Protein AF-A0ABD1W778-F1 (afdb_monomer_lite)

Radius of gyration: 19.35 Å; chains: 1; bounding box: 58×46×43 Å

Organism: NCBI:txid205694

Foldseek 3Di:
DVLDPDPLCVLLVLLLVLLLVLLVVVLVCLPPPPCDLVNLVVLLCCLVVPPPDPDPPCVPDPSVVSSVSLVVSLVVSQVLLCVNVVDRCSCCSRVVQCPNVQSVVVSVVVSQLCSLVNSLQSSCSSVVNHQDPQLCPDPLVVLLSRLLSVLRVLLVVLLVVVVVDPDDDPVVVVVVVVSVVVSVVSLVVLVVSLPDDDPRHDSVSSVSSNSSSVVSVVVSVDDPVVVVVVCCCPPPDDDD

Sequence (240 aa):
MASIFEPERSRERFAWVKSHMISKMISSYFNKEDTSSEKRVELLAEFTNNINSMGINGYHNIRHRLITILMETLHQISIDALEWIGRDVSHQLHDAMQWGKWFMNLNKGLFKCQEIELIVSTLNICAGHIASEETQSQLEYKNLCKLVNKIYEQLHDHEYQNKKVQEIDHYDIKRGKIEYMEIEQDMQSLLQLVLQKSDGINMDLKQTFLMVAKAFYYRAYFTMETIDFHISKVLFEQVV

pLDDT: mean 76.46, std 13.53, range [42.31, 94.81]

InterPro domains:
  IPR008949 Isoprenoid synthase domain superfamily [G3DSA:1.10.600.10] (1-240)
  IPR008949 Isoprenoid synthase domain superfamily [SSF48576] (1-165)
  IPR050148 Terpene synthase-like [PTHR31739] (2-237)

Structure (mmCIF, N/CA/C/O backbone):
data_AF-A0ABD1W778-F1
#
_entry.id   AF-A0ABD1W778-F1
#
loop_
_atom_site.group_PDB
_atom_site.id
_atom_site.type_symbol
_atom_site.label_atom_id
_atom_site.label_alt_id
_atom_site.label_comp_id
_atom_site.label_asym_id
_atom_site.label_entity_id
_atom_site.label_seq_id
_atom_site.pdbx_PDB_ins_code
_atom_site.Cartn_x
_atom_site.Cartn_y
_atom_site.Cartn_z
_atom_site.occupancy
_atom_site.B_iso_or_equiv
_atom_site.auth_seq_id
_atom_site.auth_comp_id
_atom_site.auth_asym_id
_atom_site.auth_atom_id
_atom_site.pdbx_PDB_model_num
ATOM 1 N N . MET A 1 1 ? -2.173 -9.809 -5.167 1.00 59.47 1 MET A N 1
ATOM 2 C CA . MET A 1 1 ? -2.170 -10.659 -6.381 1.00 59.47 1 MET A CA 1
ATOM 3 C C . MET A 1 1 ? -3.465 -10.520 -7.165 1.00 59.47 1 MET A C 1
ATOM 5 O O . MET A 1 1 ? -3.376 -10.200 -8.335 1.00 59.47 1 MET A O 1
ATOM 9 N N . ALA A 1 2 ? -4.641 -10.655 -6.540 1.00 78.44 2 ALA A N 1
ATOM 10 C CA . ALA A 1 2 ? -5.929 -10.503 -7.234 1.00 78.44 2 ALA A CA 1
ATOM 11 C C . ALA A 1 2 ? -6.148 -9.127 -7.910 1.00 78.44 2 ALA A C 1
ATOM 13 O O . ALA A 1 2 ? -6.891 -9.041 -8.877 1.00 78.44 2 ALA A O 1
ATOM 14 N N . SER A 1 3 ? -5.489 -8.064 -7.432 1.00 84.81 3 SER A N 1
ATOM 15 C CA . SER A 1 3 ? -5.645 -6.707 -7.982 1.00 84.81 3 SER A CA 1
ATOM 16 C C . SER A 1 3 ? -4.672 -6.335 -9.115 1.00 84.81 3 SER A C 1
ATOM 18 O O . SER A 1 3 ? -4.871 -5.306 -9.747 1.00 84.81 3 SER A O 1
ATOM 20 N N . ILE A 1 4 ? -3.617 -7.128 -9.345 1.00 87.81 4 ILE A N 1
ATOM 21 C CA . ILE A 1 4 ? -2.653 -6.975 -10.455 1.00 87.81 4 ILE A CA 1
ATOM 22 C C . ILE A 1 4 ? -2.326 -8.394 -10.923 1.00 87.81 4 ILE A C 1
ATOM 24 O O . ILE A 1 4 ? -1.399 -9.013 -10.401 1.00 87.81 4 ILE A O 1
ATOM 28 N N . PHE A 1 5 ? -3.123 -8.965 -11.818 1.00 88.00 5 PHE A N 1
ATOM 29 C CA . PHE A 1 5 ? -3.033 -10.389 -12.172 1.00 88.00 5 PHE A CA 1
ATOM 30 C C . PHE A 1 5 ? -2.232 -10.639 -13.453 1.00 88.00 5 PHE A C 1
ATOM 32 O O . PHE A 1 5 ? -1.824 -11.770 -13.710 1.00 88.00 5 PHE A O 1
ATOM 39 N N . GLU A 1 6 ? -1.960 -9.595 -14.229 1.00 90.31 6 GLU A N 1
ATOM 40 C CA . GLU A 1 6 ? -1.323 -9.706 -15.532 1.00 90.31 6 GLU A CA 1
ATOM 41 C C . GLU A 1 6 ? 0.131 -10.211 -15.397 1.00 90.31 6 GLU A C 1
ATOM 43 O O . GLU A 1 6 ? 0.885 -9.697 -14.555 1.00 90.31 6 GLU A O 1
ATOM 48 N N . PRO A 1 7 ? 0.559 -11.250 -16.143 1.00 86.69 7 PRO A N 1
ATOM 49 C CA . PRO A 1 7 ? 1.887 -11.853 -15.984 1.00 86.69 7 PRO A CA 1
ATOM 50 C C . PRO A 1 7 ? 3.049 -10.858 -16.121 1.00 86.69 7 PRO A C 1
ATOM 52 O O . PRO A 1 7 ? 3.995 -10.894 -15.329 1.00 86.69 7 PRO A O 1
ATOM 55 N N . GLU A 1 8 ? 2.945 -9.931 -17.068 1.00 86.38 8 GLU A N 1
ATOM 56 C CA . GLU A 1 8 ? 3.929 -8.893 -17.373 1.00 86.38 8 GLU A CA 1
ATOM 57 C C . GLU A 1 8 ? 4.107 -7.880 -16.234 1.00 86.38 8 GLU A C 1
ATOM 59 O O . GLU A 1 8 ? 5.191 -7.328 -16.057 1.00 86.38 8 GLU A O 1
ATOM 64 N N . ARG A 1 9 ? 3.090 -7.719 -15.379 1.00 85.69 9 ARG A N 1
ATOM 65 C CA . ARG A 1 9 ? 3.102 -6.817 -14.214 1.00 85.69 9 ARG A CA 1
ATOM 66 C C . ARG A 1 9 ? 3.567 -7.502 -12.927 1.00 85.69 9 ARG A C 1
ATOM 68 O O . ARG A 1 9 ? 3.302 -7.045 -11.813 1.00 85.69 9 ARG A O 1
ATOM 75 N N . SER A 1 10 ? 4.275 -8.627 -13.048 1.00 86.69 10 SER A N 1
ATOM 76 C CA . SER A 1 10 ? 4.812 -9.376 -11.903 1.00 86.69 10 SER A CA 1
ATOM 77 C C . SER A 1 10 ? 5.706 -8.532 -10.992 1.00 86.69 10 SER A C 1
ATOM 79 O O . SER A 1 10 ? 5.615 -8.660 -9.772 1.00 86.69 10 SER A O 1
ATOM 81 N N . ARG A 1 11 ? 6.504 -7.620 -11.554 1.00 83.62 11 ARG A N 1
ATOM 82 C CA . ARG A 1 11 ? 7.366 -6.710 -10.785 1.00 83.62 11 ARG A CA 1
ATOM 83 C C . ARG A 1 11 ? 6.565 -5.772 -9.885 1.00 83.62 11 ARG A C 1
ATOM 85 O O . ARG A 1 11 ? 6.886 -5.642 -8.708 1.00 83.62 11 ARG A O 1
ATOM 92 N N . GLU A 1 12 ? 5.471 -5.204 -10.389 1.00 85.56 12 GLU A N 1
ATOM 93 C CA . GLU A 1 12 ? 4.566 -4.365 -9.592 1.00 85.56 12 GLU A CA 1
ATOM 94 C C . GLU A 1 12 ? 3.937 -5.160 -8.440 1.00 85.56 12 GLU A C 1
ATOM 96 O O . GLU A 1 12 ? 3.880 -4.681 -7.305 1.00 85.56 12 GLU A O 1
ATOM 101 N N . ARG A 1 13 ? 3.534 -6.418 -8.692 1.00 89.00 13 ARG A N 1
ATOM 102 C CA . ARG A 1 13 ? 3.063 -7.315 -7.624 1.00 89.00 13 ARG A CA 1
ATOM 103 C C . ARG A 1 13 ? 4.123 -7.527 -6.547 1.00 89.00 13 ARG A C 1
ATOM 105 O O . ARG A 1 13 ? 3.793 -7.462 -5.362 1.00 89.00 13 ARG A O 1
ATOM 112 N N . PHE A 1 14 ? 5.364 -7.822 -6.937 1.00 86.19 14 PHE A N 1
ATOM 113 C CA . PHE A 1 14 ? 6.445 -8.063 -5.983 1.00 86.19 14 PHE A CA 1
ATOM 114 C C . PHE A 1 14 ? 6.775 -6.810 -5.181 1.00 86.19 14 PHE A C 1
ATOM 116 O O . PHE A 1 14 ? 6.876 -6.902 -3.959 1.00 86.19 14 PHE A O 1
ATOM 123 N N . ALA A 1 15 ? 6.873 -5.653 -5.838 1.00 85.12 15 ALA A N 1
ATOM 124 C CA . ALA A 1 15 ? 7.097 -4.376 -5.177 1.00 85.12 15 ALA A CA 1
ATOM 125 C C . ALA A 1 15 ? 6.015 -4.100 -4.128 1.00 85.12 15 ALA A C 1
ATOM 127 O O . ALA A 1 15 ? 6.339 -3.834 -2.974 1.00 85.12 15 ALA A O 1
ATOM 128 N N . TRP A 1 16 ? 4.735 -4.280 -4.472 1.00 88.31 16 TRP A N 1
ATOM 129 C CA . TRP A 1 16 ? 3.646 -4.117 -3.508 1.00 88.31 16 TRP A CA 1
ATOM 130 C C . TRP A 1 16 ? 3.799 -5.036 -2.296 1.00 88.31 16 TRP A C 1
ATOM 132 O O . TRP A 1 16 ? 3.787 -4.562 -1.158 1.00 88.31 16 TRP A O 1
ATOM 142 N N . VAL A 1 17 ? 3.957 -6.345 -2.513 1.00 88.38 17 VAL A N 1
ATOM 143 C CA . VAL A 1 17 ? 4.048 -7.316 -1.412 1.00 88.38 17 VAL A CA 1
ATOM 144 C C . VAL A 1 17 ? 5.240 -6.999 -0.508 1.00 88.38 17 VAL A C 1
ATOM 146 O O . VAL A 1 17 ? 5.077 -6.936 0.711 1.00 88.38 17 VAL A O 1
ATOM 149 N N . LYS A 1 18 ? 6.413 -6.735 -1.096 1.00 86.38 18 LYS A N 1
ATOM 150 C CA . LYS A 1 18 ? 7.642 -6.387 -0.375 1.00 86.38 18 LYS A CA 1
ATOM 151 C C . LYS A 1 18 ? 7.474 -5.101 0.446 1.00 86.38 18 LYS A C 1
ATOM 153 O O . LYS A 1 18 ? 7.740 -5.103 1.649 1.00 86.38 18 LYS A O 1
ATOM 158 N N . SER A 1 19 ? 6.967 -4.025 -0.158 1.00 84.06 19 SER A N 1
ATOM 159 C CA . SER A 1 19 ? 6.750 -2.742 0.525 1.00 84.06 19 SER A CA 1
ATOM 160 C C . SER A 1 19 ? 5.718 -2.840 1.643 1.00 84.06 19 SER A C 1
ATOM 162 O O . SER A 1 19 ? 5.935 -2.296 2.726 1.00 84.06 19 SER A O 1
ATOM 164 N N . HIS A 1 20 ? 4.624 -3.573 1.422 1.00 84.94 20 HIS A N 1
ATOM 165 C CA . HIS A 1 20 ? 3.618 -3.792 2.456 1.00 84.94 20 HIS A CA 1
ATOM 166 C C . HIS A 1 20 ? 4.186 -4.597 3.633 1.00 84.94 20 HIS A C 1
ATOM 168 O O . HIS A 1 20 ? 3.994 -4.212 4.786 1.00 84.94 20 HIS A O 1
ATOM 174 N N . MET A 1 21 ? 4.938 -5.672 3.365 1.00 84.69 21 MET A N 1
ATOM 175 C CA . MET A 1 21 ? 5.593 -6.467 4.409 1.00 84.69 21 MET A CA 1
ATOM 176 C C . MET A 1 21 ? 6.547 -5.620 5.250 1.00 84.69 21 MET A C 1
ATOM 178 O O . MET A 1 21 ? 6.460 -5.649 6.477 1.00 84.69 21 MET A O 1
ATOM 182 N N . ILE A 1 22 ? 7.413 -4.826 4.618 1.00 82.81 22 ILE A N 1
ATOM 183 C CA . ILE A 1 22 ? 8.370 -3.983 5.344 1.00 82.81 22 ILE A CA 1
ATOM 184 C C . ILE A 1 22 ? 7.655 -2.899 6.148 1.00 82.81 22 ILE A C 1
ATOM 186 O O . ILE A 1 22 ? 7.990 -2.685 7.313 1.00 82.81 22 ILE A O 1
ATOM 190 N N . SER A 1 23 ? 6.624 -2.266 5.579 1.00 81.38 23 SER A N 1
ATOM 191 C CA . SER A 1 23 ? 5.831 -1.275 6.308 1.00 81.38 23 SER A CA 1
ATOM 192 C C . SER A 1 23 ? 5.190 -1.884 7.560 1.00 81.38 23 SER A C 1
ATOM 194 O O . SER A 1 23 ? 5.265 -1.294 8.640 1.00 81.38 23 SER A O 1
ATOM 196 N N . LYS A 1 24 ? 4.660 -3.114 7.470 1.00 82.12 24 LYS A N 1
ATOM 197 C CA . LYS A 1 24 ? 4.125 -3.852 8.626 1.00 82.12 24 LYS A CA 1
ATOM 198 C C . LYS A 1 24 ? 5.197 -4.249 9.636 1.00 82.12 24 LYS A C 1
ATOM 200 O O . LYS A 1 24 ? 4.960 -4.103 10.834 1.00 82.12 24 LYS A O 1
ATOM 205 N N . MET A 1 25 ? 6.363 -4.713 9.188 1.00 82.38 25 MET A N 1
ATOM 206 C CA . MET A 1 25 ? 7.486 -5.050 10.073 1.00 82.38 25 MET A CA 1
ATOM 207 C C . MET A 1 25 ? 7.943 -3.831 10.877 1.00 82.38 25 MET A C 1
ATOM 209 O O . MET A 1 25 ? 8.086 -3.913 12.098 1.00 82.38 25 MET A O 1
ATOM 213 N N . ILE A 1 26 ? 8.112 -2.689 10.207 1.00 78.06 26 ILE A N 1
ATOM 214 C CA . ILE A 1 26 ? 8.506 -1.430 10.841 1.00 78.06 26 ILE A CA 1
ATOM 215 C C . ILE A 1 26 ? 7.398 -0.956 11.781 1.00 78.06 26 ILE A C 1
ATOM 217 O O . ILE A 1 26 ? 7.654 -0.757 12.962 1.00 78.06 26 ILE A O 1
ATOM 221 N N . SER A 1 27 ? 6.150 -0.878 11.321 1.00 77.06 27 SER A N 1
ATOM 222 C CA . SER A 1 27 ? 5.016 -0.477 12.166 1.00 77.06 27 SER A CA 1
ATOM 223 C C . SER A 1 27 ? 4.896 -1.347 13.423 1.00 77.06 27 SER A C 1
ATOM 225 O O . SER A 1 27 ? 4.698 -0.833 14.521 1.00 77.06 27 SER A O 1
ATOM 227 N N . SER A 1 28 ? 5.093 -2.663 13.298 1.00 78.31 28 SER A N 1
ATOM 228 C CA . SER A 1 28 ? 5.120 -3.588 14.435 1.00 78.31 28 SER A CA 1
ATOM 229 C C . SER A 1 28 ? 6.273 -3.295 15.395 1.00 78.31 28 SER A C 1
ATOM 231 O O . SER A 1 28 ? 6.054 -3.259 16.602 1.00 78.31 28 SER A O 1
ATOM 233 N N . TYR A 1 29 ? 7.482 -3.036 14.889 1.00 76.62 29 TYR A N 1
ATOM 234 C CA . TYR A 1 29 ? 8.625 -2.648 15.720 1.00 76.62 29 TYR A CA 1
ATOM 235 C C . TYR A 1 29 ? 8.349 -1.359 16.509 1.00 76.62 29 TYR A C 1
ATOM 237 O O . TYR A 1 29 ? 8.652 -1.285 17.700 1.00 76.62 29 TYR A O 1
ATOM 245 N N . PHE A 1 30 ? 7.722 -0.368 15.874 1.00 71.12 30 PHE A N 1
ATOM 246 C CA . PHE A 1 30 ? 7.363 0.893 16.52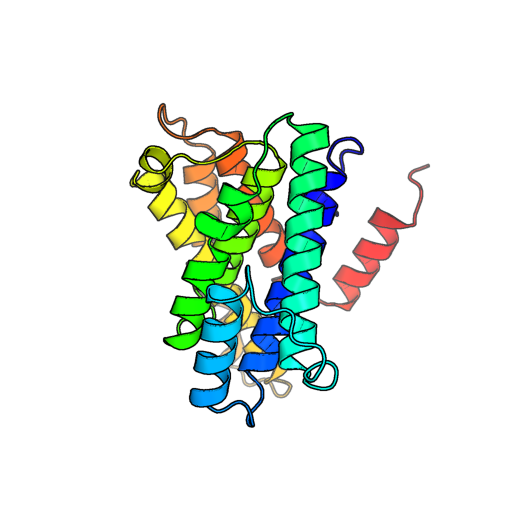0 1.00 71.12 30 PHE A CA 1
ATOM 247 C C . PHE A 1 30 ? 6.250 0.732 17.562 1.00 71.12 30 PHE A C 1
ATOM 249 O O . PHE A 1 30 ? 6.297 1.413 18.582 1.00 71.12 30 PHE A O 1
ATOM 256 N N . ASN A 1 31 ? 5.293 -0.171 17.340 1.00 69.31 31 ASN A N 1
ATOM 257 C CA . ASN A 1 31 ? 4.145 -0.391 18.226 1.00 69.31 31 ASN A CA 1
ATOM 258 C C . ASN A 1 31 ? 4.430 -1.308 19.429 1.00 69.31 31 ASN A C 1
ATOM 260 O O . ASN A 1 31 ? 3.544 -1.497 20.258 1.00 69.31 31 ASN A O 1
ATOM 264 N N . LYS A 1 32 ? 5.631 -1.887 19.548 1.00 71.00 32 LYS A N 1
ATOM 265 C CA . LYS A 1 32 ? 6.019 -2.645 20.748 1.00 71.00 32 LYS A CA 1
ATOM 266 C C . LYS A 1 32 ? 6.166 -1.699 21.941 1.00 71.00 32 LYS A C 1
ATOM 268 O O . LYS A 1 32 ? 6.838 -0.676 21.825 1.00 71.00 32 LYS A O 1
ATOM 273 N N . GLU A 1 33 ? 5.576 -2.073 23.078 1.00 56.06 33 GLU A N 1
ATOM 274 C CA . GLU A 1 33 ? 5.565 -1.281 24.323 1.00 56.06 33 GLU A CA 1
ATOM 275 C C . GLU A 1 33 ? 6.981 -0.888 24.800 1.00 56.06 33 GLU A C 1
ATOM 277 O O . GLU A 1 33 ? 7.162 0.188 25.362 1.00 56.06 33 GLU A O 1
ATOM 282 N N . ASP A 1 34 ? 8.007 -1.681 24.468 1.00 59.19 34 ASP A N 1
ATOM 283 C CA . ASP A 1 34 ? 9.414 -1.445 24.843 1.00 59.19 34 ASP A CA 1
ATOM 284 C C . ASP A 1 34 ? 10.211 -0.519 23.895 1.00 59.19 34 ASP A C 1
ATOM 286 O O . ASP A 1 34 ? 11.418 -0.271 24.091 1.00 59.19 34 ASP A O 1
ATOM 290 N N . THR A 1 35 ? 9.587 -0.027 22.821 1.00 63.94 35 THR A N 1
ATOM 291 C CA . THR A 1 35 ? 10.246 0.853 21.850 1.00 63.94 35 THR A CA 1
ATOM 292 C C . THR A 1 35 ? 10.121 2.309 22.300 1.00 63.94 35 THR A C 1
ATOM 294 O O . THR A 1 35 ? 9.168 3.008 21.953 1.00 63.94 35 THR A O 1
ATOM 297 N N . SER A 1 36 ? 11.116 2.781 23.062 1.00 69.38 36 SER A N 1
ATOM 298 C CA . SER A 1 36 ? 11.205 4.181 23.495 1.00 69.38 36 SER A CA 1
ATOM 299 C C . SER A 1 36 ? 11.284 5.153 22.310 1.00 69.38 36 SER A C 1
ATOM 301 O O . SER A 1 36 ? 11.760 4.811 21.224 1.00 69.38 36 SER A O 1
ATOM 303 N N . SER A 1 37 ? 10.859 6.401 22.530 1.00 68.94 37 SER A N 1
ATOM 304 C CA . SER A 1 37 ? 10.969 7.475 21.532 1.00 68.94 37 SER A CA 1
ATOM 305 C C . SER A 1 37 ? 12.411 7.688 21.048 1.00 68.94 37 SER A C 1
ATOM 307 O O . SER A 1 37 ? 12.628 8.018 19.888 1.00 68.94 37 SER A O 1
ATOM 309 N N . GLU A 1 38 ? 13.401 7.456 21.908 1.00 70.12 38 GLU A N 1
ATOM 310 C CA . GLU A 1 38 ? 14.827 7.553 21.571 1.00 70.12 38 GLU A CA 1
ATOM 311 C C . GLU A 1 38 ? 15.241 6.467 20.570 1.00 70.12 38 GLU A C 1
ATOM 313 O O . GLU A 1 38 ? 15.841 6.774 19.543 1.00 70.12 38 GLU A O 1
ATOM 318 N N . LYS A 1 39 ? 14.816 5.210 20.777 1.00 71.00 39 LYS A N 1
ATOM 319 C CA . LYS A 1 39 ? 15.079 4.108 19.831 1.00 71.00 39 LYS A CA 1
ATOM 320 C C . LYS A 1 39 ? 14.467 4.363 18.449 1.00 71.00 39 LYS A C 1
ATOM 322 O O . LYS A 1 39 ? 15.011 3.899 17.446 1.00 71.00 39 LYS A O 1
ATOM 327 N N . ARG A 1 40 ? 13.337 5.079 18.394 1.00 70.06 40 ARG A N 1
ATOM 328 C CA . ARG A 1 40 ? 12.675 5.500 17.146 1.00 70.06 40 ARG A CA 1
ATOM 329 C C . ARG A 1 40 ? 13.500 6.552 16.402 1.00 70.06 40 ARG A C 1
ATOM 331 O O . ARG A 1 40 ? 13.730 6.399 15.205 1.00 70.06 40 ARG A O 1
ATOM 338 N N . VAL A 1 41 ? 13.995 7.564 17.118 1.00 70.00 41 VAL A N 1
ATOM 339 C CA . VAL A 1 41 ? 14.894 8.605 16.586 1.00 70.00 41 VAL A CA 1
ATOM 340 C C . VAL A 1 41 ? 16.225 8.015 16.118 1.00 70.00 41 VAL A C 1
ATOM 342 O O . VAL A 1 41 ? 16.730 8.399 15.069 1.00 70.00 41 VAL A O 1
ATOM 345 N N . GLU A 1 42 ? 16.780 7.046 16.842 1.00 71.62 42 GLU A N 1
ATOM 346 C CA . GLU A 1 42 ? 18.019 6.383 16.428 1.00 71.62 42 GLU A CA 1
ATOM 347 C C . GLU A 1 42 ? 17.838 5.552 15.155 1.00 71.62 42 GLU A C 1
ATOM 349 O O . GLU A 1 42 ? 18.681 5.616 14.269 1.00 71.62 42 GLU A O 1
ATOM 354 N N . LEU A 1 43 ? 16.730 4.812 15.024 1.00 72.06 43 LEU A N 1
ATOM 355 C CA . LEU A 1 43 ? 16.409 4.071 13.796 1.00 72.06 43 LEU A CA 1
ATOM 356 C C . LEU A 1 43 ? 16.272 5.017 12.591 1.00 72.06 43 LEU A C 1
ATOM 358 O O . LEU A 1 43 ? 16.723 4.696 11.495 1.00 72.06 43 LEU A O 1
ATOM 362 N N . LEU A 1 44 ? 15.693 6.197 12.807 1.00 68.38 44 LEU A N 1
ATOM 363 C CA . LEU A 1 44 ? 15.578 7.254 11.803 1.00 68.38 44 LEU A CA 1
ATOM 364 C C . LEU A 1 44 ? 16.918 7.833 11.379 1.00 68.38 44 LEU A C 1
ATOM 366 O O . LEU A 1 44 ? 17.174 8.008 10.187 1.00 68.38 44 LEU A O 1
ATOM 370 N N . ALA A 1 45 ? 17.761 8.140 12.361 1.00 70.06 45 ALA A N 1
ATOM 371 C CA . ALA A 1 45 ? 19.102 8.634 12.119 1.00 70.06 45 ALA A CA 1
ATOM 372 C C . ALA A 1 45 ? 19.934 7.579 11.382 1.00 70.06 45 ALA A C 1
ATOM 374 O O . ALA A 1 45 ? 20.620 7.911 10.426 1.00 70.06 45 ALA A O 1
ATOM 375 N N . GLU A 1 46 ? 19.831 6.304 11.763 1.00 71.19 46 GLU A N 1
ATOM 376 C CA . GLU A 1 46 ? 20.545 5.202 11.114 1.00 71.19 46 GLU A CA 1
ATOM 377 C C . GLU A 1 46 ? 20.050 4.964 9.677 1.00 71.19 46 GLU A C 1
ATOM 379 O O . GLU A 1 46 ? 20.872 4.706 8.804 1.00 71.19 46 GLU A O 1
ATOM 384 N N . PHE A 1 47 ? 18.750 5.129 9.402 1.00 67.62 47 PHE A N 1
ATOM 385 C CA . PHE A 1 47 ? 18.201 5.113 8.039 1.00 67.62 47 PHE A CA 1
ATOM 386 C C . PHE A 1 47 ? 18.700 6.297 7.196 1.00 67.62 47 PHE A C 1
ATOM 388 O O . PHE A 1 47 ? 19.099 6.113 6.052 1.00 67.62 47 PHE A O 1
ATOM 395 N N . THR A 1 48 ? 18.707 7.508 7.763 1.00 66.44 48 THR A N 1
ATOM 396 C CA . THR A 1 48 ? 19.074 8.742 7.041 1.00 66.44 48 THR A CA 1
ATOM 397 C C . THR A 1 48 ? 20.587 8.852 6.812 1.00 66.44 48 THR A C 1
ATOM 399 O O . THR A 1 48 ? 21.024 9.371 5.790 1.00 66.44 48 THR A O 1
ATOM 402 N N . ASN A 1 49 ? 21.402 8.362 7.752 1.00 65.75 49 ASN A N 1
ATOM 403 C CA . ASN A 1 49 ? 22.856 8.546 7.744 1.00 65.75 49 ASN A CA 1
ATOM 404 C C . ASN A 1 49 ? 23.628 7.420 7.025 1.00 65.75 49 ASN A C 1
ATOM 406 O O . ASN A 1 49 ? 24.820 7.585 6.758 1.00 65.75 49 ASN A O 1
ATOM 410 N N . ASN A 1 50 ? 23.008 6.278 6.700 1.00 58.19 50 ASN A N 1
ATOM 411 C CA . ASN A 1 50 ? 23.727 5.132 6.127 1.00 58.19 50 ASN A CA 1
ATOM 412 C C . ASN A 1 50 ? 23.697 5.050 4.599 1.00 58.19 50 ASN A C 1
ATOM 414 O O . ASN A 1 50 ? 23.091 4.160 4.010 1.00 58.19 50 ASN A O 1
ATOM 418 N N . ILE A 1 51 ? 24.524 5.901 3.988 1.00 51.94 51 ILE A N 1
ATOM 419 C CA . ILE A 1 51 ? 25.256 5.554 2.758 1.00 51.94 51 ILE A CA 1
ATOM 420 C C . ILE A 1 51 ? 26.722 5.167 3.078 1.00 51.94 51 ILE A C 1
ATOM 422 O O . ILE A 1 51 ? 27.360 4.520 2.258 1.00 51.94 51 ILE A O 1
ATOM 426 N N . ASN A 1 52 ? 27.262 5.452 4.282 1.00 43.72 52 ASN A N 1
ATOM 427 C CA . ASN A 1 52 ? 28.720 5.368 4.518 1.00 43.72 52 ASN A CA 1
ATOM 428 C C . ASN A 1 52 ? 29.229 4.669 5.802 1.00 43.72 52 ASN A C 1
ATOM 430 O O . ASN A 1 52 ? 30.443 4.644 6.001 1.00 43.72 52 ASN A O 1
ATOM 434 N N . SER A 1 53 ? 28.401 4.077 6.676 1.00 46.44 53 SER A N 1
ATOM 435 C CA . SER A 1 53 ? 28.915 3.400 7.889 1.00 46.44 53 SER A CA 1
ATOM 436 C C . SER A 1 53 ? 28.416 1.965 8.049 1.00 46.44 53 SER A C 1
ATOM 438 O O . SER A 1 53 ? 27.739 1.604 9.006 1.00 46.44 53 SER A O 1
ATOM 440 N N . MET A 1 54 ? 28.804 1.098 7.115 1.00 46.28 54 MET A N 1
ATOM 441 C CA . MET A 1 54 ? 28.642 -0.351 7.262 1.00 46.28 54 MET A CA 1
ATOM 442 C C . MET A 1 54 ? 29.712 -0.892 8.237 1.00 46.28 54 MET A C 1
ATOM 444 O O . MET A 1 54 ? 30.672 -1.558 7.859 1.00 46.28 54 MET A O 1
ATOM 448 N N . GLY A 1 55 ? 29.601 -0.503 9.510 1.00 44.09 55 GLY A N 1
ATOM 449 C CA . GLY A 1 55 ? 30.490 -0.914 10.593 1.00 44.09 55 GLY A CA 1
ATOM 450 C C . GLY A 1 55 ? 30.155 -2.321 11.092 1.00 44.09 55 GLY A C 1
ATOM 451 O O . GLY A 1 55 ? 29.059 -2.583 11.576 1.00 44.09 55 GLY A O 1
ATOM 452 N N . ILE 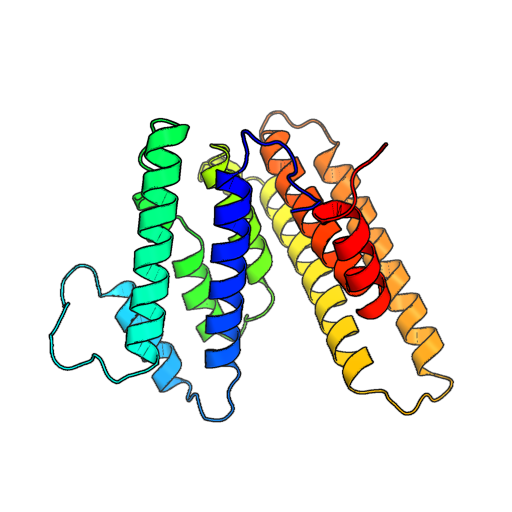A 1 56 ? 31.138 -3.215 11.019 1.00 44.28 56 ILE A N 1
ATOM 453 C CA . ILE A 1 56 ? 31.067 -4.678 11.204 1.00 44.28 56 ILE A CA 1
ATOM 454 C C . ILE A 1 56 ? 30.548 -5.150 12.590 1.00 44.28 56 ILE A C 1
ATOM 456 O O . ILE A 1 56 ? 30.218 -6.321 12.755 1.00 44.28 56 ILE A O 1
ATOM 460 N 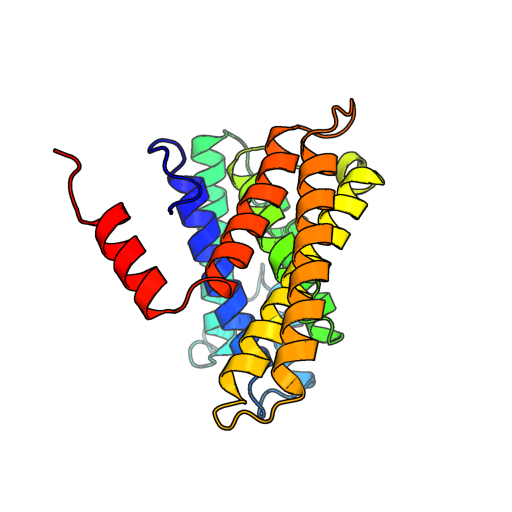N . ASN A 1 57 ? 30.371 -4.271 13.582 1.00 42.31 57 ASN A N 1
ATOM 461 C CA . ASN A 1 57 ? 30.073 -4.672 14.969 1.00 42.31 57 ASN A CA 1
ATOM 462 C C . ASN A 1 57 ? 28.580 -4.653 15.380 1.00 42.31 57 ASN A C 1
ATOM 464 O O . ASN A 1 57 ? 28.277 -4.856 16.554 1.00 42.31 57 ASN A O 1
ATOM 468 N N . GLY A 1 58 ? 27.638 -4.430 14.453 1.00 47.22 58 GLY A N 1
ATOM 469 C CA . GLY A 1 58 ? 26.208 -4.222 14.764 1.00 47.22 58 GLY A CA 1
ATOM 470 C C . GLY A 1 58 ? 25.227 -5.352 14.407 1.00 47.22 58 GLY A C 1
ATOM 471 O O . GLY A 1 58 ? 24.028 -5.203 14.647 1.00 47.22 58 GLY A O 1
ATOM 472 N N . TYR A 1 59 ? 25.694 -6.479 13.856 1.00 48.50 59 TYR A N 1
ATOM 473 C CA . TYR A 1 59 ? 24.847 -7.522 13.238 1.00 48.50 59 TYR A CA 1
ATOM 474 C C . TYR A 1 59 ? 23.795 -8.180 14.159 1.00 48.50 59 TYR A C 1
ATOM 476 O O . TYR A 1 59 ? 22.868 -8.831 13.673 1.00 48.50 59 TYR A O 1
ATOM 484 N N . HIS A 1 60 ? 23.889 -7.997 15.480 1.00 50.00 60 HIS A N 1
ATOM 485 C CA . HIS A 1 60 ? 22.964 -8.594 16.450 1.00 50.00 60 HIS A CA 1
ATOM 486 C C . HIS A 1 60 ? 21.787 -7.700 16.867 1.00 50.00 60 HIS A C 1
ATOM 488 O O . HIS A 1 60 ? 20.903 -8.169 17.584 1.00 50.00 60 HIS A O 1
ATOM 494 N N . ASN A 1 61 ? 21.712 -6.446 16.408 1.00 72.06 61 ASN A N 1
ATOM 495 C CA . ASN A 1 61 ? 20.574 -5.585 16.722 1.00 72.06 61 ASN A CA 1
ATOM 496 C C . ASN A 1 61 ? 19.443 -5.772 15.690 1.00 72.06 61 ASN A C 1
ATOM 498 O O . ASN A 1 61 ? 19.647 -5.605 14.487 1.00 72.06 61 ASN A O 1
ATOM 502 N N . ILE A 1 62 ? 18.229 -6.084 16.164 1.00 70.25 62 ILE A N 1
ATOM 503 C CA . ILE A 1 62 ? 17.001 -6.179 15.349 1.00 70.25 62 ILE A CA 1
ATOM 504 C C . ILE A 1 62 ? 16.822 -4.924 14.480 1.00 70.25 62 ILE A C 1
ATOM 506 O O . ILE A 1 62 ? 16.396 -5.030 13.333 1.00 70.25 62 ILE A O 1
ATOM 510 N N . ARG A 1 63 ? 17.206 -3.754 15.000 1.00 69.81 63 ARG A N 1
ATOM 511 C CA . ARG A 1 63 ? 17.159 -2.469 14.299 1.00 69.81 63 ARG A CA 1
ATOM 512 C C . ARG A 1 63 ? 18.009 -2.455 13.026 1.00 69.81 63 ARG A C 1
ATOM 514 O O . ARG A 1 63 ? 17.486 -2.159 11.958 1.00 69.81 63 ARG A O 1
ATOM 521 N N . HIS A 1 64 ? 19.280 -2.843 13.134 1.00 72.31 64 HIS A N 1
ATOM 522 C CA . HIS A 1 64 ? 20.198 -2.895 11.995 1.00 72.31 64 HIS A CA 1
ATOM 523 C C . HIS A 1 64 ? 19.693 -3.890 10.947 1.00 72.31 64 HIS A C 1
ATOM 525 O O . HIS A 1 64 ? 19.641 -3.576 9.765 1.00 72.31 64 HIS A O 1
ATOM 531 N N . ARG A 1 65 ? 19.216 -5.066 11.381 1.00 77.69 65 ARG A N 1
ATOM 532 C CA . ARG A 1 65 ? 18.625 -6.067 10.476 1.00 77.69 65 ARG A CA 1
ATOM 533 C C . ARG A 1 65 ? 17.415 -5.523 9.712 1.00 77.69 65 ARG A C 1
ATOM 535 O O . ARG A 1 65 ? 17.295 -5.792 8.524 1.00 77.69 65 ARG A O 1
ATOM 542 N N . LEU A 1 66 ? 16.537 -4.758 10.367 1.00 77.69 66 LEU A N 1
ATOM 543 C CA . LEU A 1 66 ? 15.383 -4.130 9.711 1.00 77.69 66 LEU A CA 1
ATOM 544 C C . LEU A 1 66 ? 15.809 -3.100 8.659 1.00 77.69 66 LEU A C 1
ATOM 546 O O . LEU A 1 66 ? 15.242 -3.092 7.569 1.00 77.69 66 LEU A O 1
ATOM 550 N N . ILE A 1 67 ? 16.813 -2.268 8.958 1.00 75.25 67 ILE A N 1
ATOM 551 C CA . ILE A 1 67 ? 17.351 -1.297 7.993 1.00 75.25 67 ILE A CA 1
ATOM 552 C C . ILE A 1 67 ? 18.001 -2.018 6.816 1.00 75.25 67 ILE A C 1
ATOM 554 O O . ILE A 1 67 ? 17.727 -1.661 5.676 1.00 75.25 67 ILE A O 1
ATOM 558 N N . THR A 1 68 ? 18.812 -3.049 7.069 1.00 79.75 68 THR A N 1
ATOM 559 C CA . THR A 1 68 ? 19.444 -3.844 6.009 1.00 79.75 68 THR A CA 1
ATOM 560 C C . THR A 1 68 ? 18.395 -4.454 5.082 1.00 79.75 68 THR A C 1
ATOM 562 O O . THR A 1 68 ? 18.467 -4.237 3.878 1.00 79.75 68 THR A O 1
ATOM 565 N N . ILE A 1 69 ? 17.369 -5.118 5.629 1.00 83.38 69 ILE A N 1
ATOM 566 C CA . ILE A 1 69 ? 16.280 -5.710 4.831 1.00 83.38 69 ILE A CA 1
ATOM 567 C C . ILE A 1 69 ? 15.554 -4.640 4.007 1.00 83.38 69 ILE A C 1
ATOM 569 O O . ILE A 1 69 ? 15.247 -4.869 2.836 1.00 83.38 69 ILE A O 1
ATOM 573 N N . LEU A 1 70 ? 15.275 -3.474 4.600 1.00 82.00 70 LEU A N 1
ATOM 574 C CA . LEU A 1 70 ? 14.647 -2.356 3.898 1.00 82.00 70 LEU A CA 1
ATOM 575 C C . LEU A 1 70 ? 15.526 -1.869 2.740 1.00 82.00 70 LEU A C 1
ATOM 577 O O . LEU A 1 70 ? 15.042 -1.798 1.616 1.00 82.00 70 LEU A O 1
ATOM 581 N N . MET A 1 71 ? 16.806 -1.589 2.990 1.00 77.88 71 MET A N 1
ATOM 582 C CA . MET A 1 71 ? 17.752 -1.112 1.975 1.00 77.88 71 MET A CA 1
ATOM 583 C C . MET A 1 71 ? 17.931 -2.116 0.836 1.00 77.88 71 MET A C 1
ATOM 585 O O . MET A 1 71 ? 17.813 -1.743 -0.327 1.00 77.88 71 MET A O 1
ATOM 589 N N . GLU A 1 72 ? 18.153 -3.392 1.152 1.00 83.38 72 GLU A N 1
ATOM 590 C CA . GLU A 1 72 ? 18.289 -4.457 0.153 1.00 83.38 72 GLU A CA 1
ATOM 591 C C . GLU A 1 72 ? 17.027 -4.586 -0.701 1.00 83.38 72 GLU A C 1
ATOM 593 O O . GLU A 1 72 ? 17.099 -4.752 -1.917 1.00 83.38 72 GLU A O 1
ATOM 598 N N . THR A 1 73 ? 15.856 -4.460 -0.079 1.00 83.94 73 THR A N 1
ATOM 599 C CA . THR A 1 73 ? 14.583 -4.535 -0.792 1.00 83.94 73 THR A CA 1
ATOM 600 C C . THR A 1 73 ? 14.359 -3.330 -1.698 1.00 83.94 73 THR A C 1
ATOM 602 O O . THR A 1 73 ? 13.936 -3.507 -2.838 1.00 83.94 73 THR A O 1
ATOM 605 N N . LEU A 1 74 ? 14.648 -2.116 -1.222 1.00 79.88 74 LEU A N 1
ATOM 606 C CA . LEU A 1 74 ? 14.555 -0.904 -2.038 1.00 79.88 74 LEU A CA 1
ATOM 607 C C . LEU A 1 74 ? 15.528 -0.958 -3.217 1.00 79.88 74 LEU A C 1
ATOM 609 O O . LEU A 1 74 ? 15.143 -0.640 -4.339 1.00 79.88 74 LEU A O 1
ATOM 613 N N . HIS A 1 75 ? 16.748 -1.439 -2.982 1.00 82.44 75 HIS A N 1
ATOM 614 C CA . HIS A 1 75 ? 17.739 -1.635 -4.030 1.00 82.44 75 HIS A CA 1
ATOM 615 C C . HIS A 1 75 ? 17.264 -2.644 -5.085 1.00 82.44 75 HIS A C 1
ATOM 617 O O . HIS A 1 75 ? 17.341 -2.357 -6.276 1.00 82.44 75 HIS A O 1
ATOM 623 N N . GLN A 1 76 ? 16.696 -3.781 -4.668 1.00 83.56 76 GLN A N 1
ATOM 624 C CA . GLN A 1 76 ? 16.105 -4.755 -5.593 1.00 83.56 76 GLN A CA 1
ATOM 625 C C . GLN A 1 76 ? 14.956 -4.158 -6.407 1.00 83.56 76 GLN A C 1
ATOM 627 O O . GLN A 1 76 ? 14.934 -4.316 -7.621 1.00 83.56 76 GLN A O 1
ATOM 632 N N . ILE A 1 77 ? 14.025 -3.449 -5.758 1.00 81.56 77 ILE A N 1
ATOM 633 C CA . ILE A 1 77 ? 12.912 -2.782 -6.452 1.00 81.56 77 ILE A CA 1
ATOM 634 C C . ILE A 1 77 ? 13.452 -1.766 -7.470 1.00 81.56 77 ILE A C 1
ATOM 636 O O . ILE A 1 77 ? 12.905 -1.645 -8.564 1.00 81.56 77 ILE A O 1
ATOM 640 N N . SER A 1 78 ? 14.540 -1.070 -7.135 1.00 80.88 78 SER A N 1
ATOM 641 C CA . SER A 1 78 ? 15.193 -0.132 -8.045 1.00 80.88 78 SER A CA 1
ATOM 642 C C . SER A 1 78 ? 15.802 -0.815 -9.265 1.00 80.88 78 SER A C 1
ATOM 644 O O . SER A 1 78 ? 15.570 -0.374 -10.389 1.00 80.88 78 SER A O 1
ATOM 646 N N . ILE A 1 79 ? 16.535 -1.914 -9.061 1.00 81.38 79 ILE A N 1
ATOM 647 C CA . ILE A 1 79 ? 17.099 -2.716 -10.155 1.00 81.38 79 ILE A CA 1
ATOM 648 C C . ILE A 1 79 ? 15.975 -3.240 -11.054 1.00 81.38 79 ILE A C 1
ATOM 650 O O . ILE A 1 79 ? 16.033 -3.055 -12.267 1.00 81.38 79 ILE A O 1
ATOM 654 N N . ASP A 1 80 ? 14.924 -3.817 -10.466 1.00 80.75 80 ASP A N 1
ATOM 655 C CA . ASP A 1 80 ? 13.777 -4.356 -11.202 1.00 80.75 80 ASP A CA 1
ATOM 656 C C . ASP A 1 80 ? 13.105 -3.275 -12.071 1.00 80.75 80 ASP A C 1
ATOM 658 O O . ASP A 1 80 ? 12.711 -3.529 -13.213 1.00 80.75 80 ASP A O 1
ATOM 662 N N . ALA A 1 81 ? 12.980 -2.057 -11.538 1.00 78.81 81 ALA A N 1
ATOM 663 C CA . ALA A 1 81 ? 12.435 -0.910 -12.254 1.00 78.81 81 ALA A CA 1
ATOM 664 C C . ALA A 1 81 ? 13.383 -0.393 -13.349 1.00 78.81 81 ALA A C 1
ATOM 666 O O . ALA A 1 81 ? 12.915 -0.062 -14.439 1.00 78.81 81 ALA A O 1
ATOM 667 N N . LEU A 1 82 ? 14.698 -0.377 -13.113 1.00 79.69 82 LEU A N 1
ATOM 668 C CA . LEU A 1 82 ? 15.698 -0.022 -14.121 1.00 79.69 82 LEU A CA 1
ATOM 669 C C . LEU A 1 82 ? 15.683 -1.006 -15.295 1.00 79.69 82 LEU A C 1
ATOM 671 O O . LEU A 1 82 ? 15.665 -0.576 -16.445 1.00 79.69 82 LEU A O 1
ATOM 675 N N . GLU A 1 83 ? 15.637 -2.309 -15.024 1.00 80.69 83 GLU A N 1
ATOM 676 C CA . GLU A 1 83 ? 15.588 -3.346 -16.060 1.00 80.69 83 GLU A CA 1
ATOM 677 C C . GLU A 1 83 ? 14.298 -3.300 -16.888 1.00 80.69 83 GLU A C 1
ATOM 679 O O . GLU A 1 83 ? 14.311 -3.610 -18.079 1.00 80.69 83 GLU A O 1
ATOM 684 N N . TRP A 1 84 ? 13.174 -2.932 -16.268 1.00 76.81 84 TRP A N 1
ATOM 685 C CA . TRP A 1 84 ? 11.865 -2.932 -16.921 1.00 76.81 84 TRP A CA 1
ATOM 686 C C . TRP A 1 84 ? 11.527 -1.624 -17.636 1.00 76.81 84 TRP A C 1
ATOM 688 O O . TRP A 1 84 ? 11.081 -1.634 -18.779 1.00 76.81 84 TRP A O 1
ATOM 698 N N . ILE A 1 85 ? 11.717 -0.497 -16.952 1.00 75.88 85 ILE A N 1
ATOM 699 C CA . ILE A 1 85 ? 11.319 0.837 -17.420 1.00 75.88 85 ILE A CA 1
ATOM 700 C C . ILE A 1 85 ? 12.495 1.537 -18.120 1.00 75.88 85 ILE A C 1
ATOM 702 O O . ILE A 1 85 ? 12.299 2.537 -18.814 1.00 75.88 85 ILE A O 1
ATOM 706 N N . GLY A 1 86 ? 13.726 1.042 -17.944 1.00 75.44 86 GLY A N 1
ATOM 707 C CA . GLY A 1 86 ? 14.940 1.672 -18.468 1.00 75.44 86 GLY A CA 1
ATOM 708 C C . GLY A 1 86 ? 15.332 2.948 -17.720 1.00 75.44 86 GLY A C 1
ATOM 709 O O . GLY A 1 86 ? 16.119 3.740 -18.236 1.00 75.44 86 GLY A O 1
ATOM 710 N N . ARG A 1 87 ? 14.762 3.194 -16.532 1.00 74.00 87 ARG A N 1
ATOM 711 C CA . ARG A 1 87 ? 15.050 4.380 -15.715 1.00 74.00 87 ARG A CA 1
ATOM 712 C C . ARG A 1 87 ? 15.567 3.980 -14.351 1.00 74.00 87 ARG A C 1
ATOM 714 O O . ARG A 1 87 ? 14.935 3.184 -13.665 1.00 74.00 87 ARG A O 1
ATOM 721 N N . ASP A 1 88 ? 16.663 4.605 -13.945 1.00 75.25 88 ASP A N 1
ATOM 722 C CA . ASP A 1 88 ? 17.115 4.523 -12.566 1.00 75.25 88 ASP A CA 1
ATOM 723 C C . ASP A 1 88 ? 16.137 5.307 -11.691 1.00 75.25 88 ASP A C 1
ATOM 725 O O . ASP A 1 88 ? 15.986 6.524 -11.829 1.00 75.25 88 ASP A O 1
ATOM 729 N N . VAL A 1 89 ? 15.435 4.574 -10.834 1.00 72.81 89 VAL A N 1
ATOM 730 C CA . VAL A 1 89 ? 14.506 5.130 -9.855 1.00 72.81 89 VAL A CA 1
ATOM 731 C C . VAL A 1 89 ? 15.112 5.131 -8.456 1.00 72.81 89 VAL A C 1
ATOM 733 O O . VAL A 1 89 ? 14.402 5.440 -7.511 1.00 72.81 89 VAL A O 1
ATOM 736 N N . SER A 1 90 ? 16.402 4.813 -8.288 1.00 70.31 90 SER A N 1
ATOM 737 C CA . SER A 1 90 ? 17.051 4.690 -6.975 1.00 70.31 90 SER A CA 1
ATOM 738 C C . SER A 1 90 ? 16.922 5.978 -6.179 1.00 70.31 90 SER A C 1
ATOM 740 O O . SER A 1 90 ? 16.507 5.940 -5.030 1.00 70.31 90 SER A O 1
ATOM 742 N N . HIS A 1 91 ? 17.178 7.134 -6.792 1.00 68.81 91 HIS A N 1
ATOM 743 C CA . HIS A 1 91 ? 16.987 8.426 -6.131 1.00 68.81 91 HIS A CA 1
ATOM 744 C C . HIS A 1 91 ? 15.502 8.676 -5.810 1.00 68.81 91 HIS A C 1
ATOM 746 O O . HIS A 1 91 ? 15.155 9.178 -4.747 1.00 68.81 91 HIS A O 1
ATOM 752 N N . GLN A 1 92 ? 14.582 8.265 -6.682 1.00 69.00 92 GLN A N 1
ATOM 753 C CA . GLN A 1 92 ? 13.144 8.365 -6.443 1.00 69.00 92 GLN A CA 1
ATOM 754 C C . GLN A 1 92 ? 12.640 7.352 -5.401 1.00 69.00 92 GLN A C 1
ATOM 756 O O . GLN A 1 92 ? 11.585 7.572 -4.818 1.00 69.00 92 GLN A O 1
ATOM 761 N N . LEU A 1 93 ? 13.389 6.274 -5.152 1.00 67.38 93 LEU A N 1
ATOM 762 C CA . LEU A 1 93 ? 13.143 5.235 -4.151 1.00 67.38 93 LEU A CA 1
ATOM 763 C C . LEU A 1 93 ? 13.902 5.485 -2.821 1.00 67.38 93 LEU A C 1
ATOM 765 O O . LEU A 1 93 ? 13.495 4.978 -1.778 1.00 67.38 93 LEU A O 1
ATOM 769 N N . HIS A 1 94 ? 14.944 6.316 -2.815 1.00 63.53 94 HIS A N 1
ATOM 770 C CA . HIS A 1 94 ? 15.705 6.695 -1.618 1.00 63.53 94 HIS A CA 1
ATOM 771 C C . HIS A 1 94 ? 15.375 8.117 -1.130 1.00 63.53 94 HIS A C 1
ATOM 773 O O . HIS A 1 94 ? 14.978 8.274 0.023 1.00 63.53 94 HIS A O 1
ATOM 779 N N . ASP A 1 95 ? 15.464 9.133 -1.997 1.00 54.06 95 ASP A N 1
ATOM 780 C CA . ASP A 1 95 ? 15.227 10.550 -1.665 1.00 54.06 95 ASP A CA 1
ATOM 781 C C . ASP A 1 95 ? 13.769 10.990 -1.896 1.00 54.06 95 ASP A C 1
ATOM 783 O O . ASP A 1 95 ? 13.213 11.759 -1.106 1.00 54.06 95 ASP A O 1
ATOM 787 N N . ALA A 1 96 ? 13.110 10.495 -2.955 1.00 47.44 96 ALA A N 1
ATOM 788 C CA . ALA A 1 96 ? 11.715 10.860 -3.266 1.00 47.44 96 ALA A CA 1
ATOM 789 C C . ALA A 1 96 ? 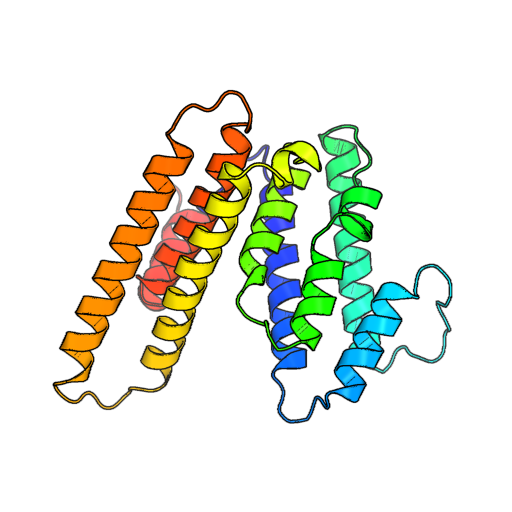10.675 9.873 -2.726 1.00 47.44 96 ALA A C 1
ATOM 791 O O . ALA A 1 96 ? 9.480 10.186 -2.662 1.00 47.44 96 ALA A O 1
ATOM 792 N N . MET A 1 97 ? 11.107 8.684 -2.324 1.00 52.09 97 MET A N 1
ATOM 793 C CA . MET A 1 97 ? 10.201 7.684 -1.809 1.00 52.09 97 MET A CA 1
ATOM 794 C C . MET A 1 97 ? 9.800 8.181 -0.455 1.00 52.09 97 MET A C 1
ATOM 796 O O . MET A 1 97 ? 10.619 8.444 0.429 1.00 52.09 97 MET A O 1
ATOM 800 N N . GLN A 1 98 ? 8.501 8.305 -0.299 1.00 58.28 98 GLN A N 1
ATOM 801 C CA . GLN A 1 98 ? 7.896 8.755 0.921 1.00 58.28 98 GLN A CA 1
ATOM 802 C C . GLN A 1 98 ? 8.328 7.927 2.136 1.00 58.28 98 GLN A C 1
ATOM 804 O O . GLN A 1 98 ? 7.913 8.305 3.202 1.00 58.28 98 GLN A O 1
ATOM 809 N N . TRP A 1 99 ? 9.174 6.888 2.047 1.00 65.56 99 TRP A N 1
ATOM 810 C CA . TRP A 1 99 ? 9.812 6.220 3.183 1.00 65.56 99 TRP A CA 1
ATOM 811 C C . TRP A 1 99 ? 10.530 7.187 4.107 1.00 65.56 99 TRP A C 1
ATOM 813 O O . TRP A 1 99 ? 10.242 7.129 5.288 1.00 65.56 99 TRP A O 1
ATOM 823 N N . GLY A 1 100 ? 11.381 8.099 3.621 1.00 64.25 100 GLY A N 1
ATOM 824 C CA . GLY A 1 100 ? 12.048 9.076 4.494 1.00 64.25 100 GLY A CA 1
ATOM 825 C C . GLY A 1 100 ? 11.047 10.010 5.190 1.00 64.25 100 GLY A C 1
ATOM 826 O O . GLY A 1 100 ? 11.067 10.162 6.412 1.00 64.25 100 GLY A O 1
ATOM 827 N N . LYS A 1 101 ? 10.095 10.565 4.424 1.00 68.25 101 LYS A N 1
ATOM 828 C CA . LYS A 1 101 ? 9.000 11.416 4.941 1.00 68.25 101 LYS A CA 1
ATOM 829 C C . LYS A 1 101 ? 8.078 10.653 5.905 1.00 68.25 101 LYS A C 1
ATOM 831 O O . LYS A 1 101 ? 7.711 11.177 6.952 1.00 68.25 101 LYS A O 1
ATOM 836 N N . TRP A 1 102 ? 7.745 9.414 5.574 1.00 69.62 102 TRP A N 1
ATOM 837 C CA . TRP A 1 102 ? 6.920 8.483 6.338 1.00 69.62 102 TRP A CA 1
ATOM 838 C C . TRP A 1 102 ? 7.614 8.152 7.642 1.00 69.62 102 TRP A C 1
ATOM 840 O O . TRP A 1 102 ? 7.011 8.329 8.685 1.00 69.62 102 TRP A O 1
ATOM 850 N N . PHE A 1 103 ? 8.901 7.812 7.622 1.00 66.25 103 PHE A N 1
ATOM 851 C CA . PHE A 1 103 ? 9.712 7.616 8.818 1.00 66.25 103 PHE A CA 1
ATOM 852 C C . PHE A 1 103 ? 9.727 8.877 9.697 1.00 66.25 103 PHE A C 1
ATOM 854 O O . PHE A 1 103 ? 9.479 8.795 10.903 1.00 66.25 103 PHE A O 1
ATOM 861 N N . MET A 1 104 ? 9.945 10.064 9.124 1.00 64.81 104 MET A N 1
ATOM 862 C CA . MET A 1 104 ? 9.879 11.313 9.895 1.00 64.81 104 MET A CA 1
ATOM 863 C C . MET A 1 104 ? 8.502 11.530 10.541 1.00 64.81 104 MET A C 1
ATOM 865 O O . MET A 1 104 ? 8.419 12.013 11.673 1.00 64.81 104 MET A O 1
ATOM 869 N N . ASN A 1 105 ? 7.421 11.158 9.856 1.00 64.94 105 ASN A N 1
ATOM 870 C CA . ASN A 1 105 ? 6.056 11.280 10.366 1.00 64.94 105 ASN A CA 1
ATOM 871 C C . ASN A 1 105 ? 5.674 10.148 11.338 1.00 64.94 105 ASN A C 1
ATOM 873 O O . ASN A 1 105 ? 4.935 10.406 12.291 1.00 64.94 105 ASN A O 1
ATOM 877 N N . LEU A 1 106 ? 6.258 8.953 11.196 1.00 63.28 106 LEU A N 1
ATOM 878 C CA . LEU A 1 106 ? 6.211 7.869 12.182 1.00 63.28 106 LEU A CA 1
ATOM 879 C C . LEU A 1 106 ? 6.752 8.370 13.524 1.00 63.28 106 LEU A C 1
ATOM 881 O O . LEU A 1 106 ? 6.147 8.126 14.563 1.00 63.28 106 LEU A O 1
ATOM 885 N N . ASN A 1 107 ? 7.845 9.142 13.524 1.00 60.50 107 ASN A N 1
ATOM 886 C CA . ASN A 1 107 ? 8.387 9.706 14.764 1.00 60.50 107 ASN A CA 1
ATOM 887 C C . ASN A 1 107 ? 7.424 10.670 15.467 1.00 60.50 107 ASN A C 1
ATOM 889 O O . ASN A 1 107 ? 7.421 10.773 16.690 1.00 60.50 107 ASN A O 1
ATOM 893 N N . LYS A 1 108 ? 6.613 11.391 14.686 1.00 63.12 108 LYS A N 1
ATOM 894 C CA . LYS A 1 108 ? 5.655 12.393 15.175 1.00 63.12 108 LYS A CA 1
ATOM 895 C C . LYS A 1 108 ? 4.338 11.782 15.657 1.00 63.12 108 LYS A C 1
ATOM 897 O O . LYS A 1 108 ? 3.421 12.520 16.000 1.00 63.12 108 LYS A O 1
ATOM 902 N N . GLY A 1 109 ? 4.218 10.455 15.664 1.00 57.06 109 GLY A N 1
ATOM 903 C CA . GLY A 1 109 ? 2.996 9.777 16.084 1.00 57.06 109 GLY A CA 1
ATOM 904 C C . GLY A 1 109 ? 1.922 9.661 15.000 1.00 57.06 109 GLY A C 1
ATOM 905 O O . GLY A 1 109 ? 0.832 9.171 15.279 1.00 57.06 109 GLY A O 1
ATOM 906 N N . LEU A 1 110 ? 2.211 10.063 13.758 1.00 55.62 110 LEU A N 1
ATOM 907 C CA . LEU A 1 110 ? 1.262 10.043 12.636 1.00 55.62 110 LEU A CA 1
ATOM 908 C C . LEU A 1 110 ? 1.269 8.682 11.913 1.00 55.62 110 LEU A C 1
ATOM 910 O O . LEU A 1 110 ? 1.247 8.612 10.686 1.00 55.62 110 LEU A O 1
ATOM 914 N N . PHE A 1 111 ? 1.323 7.592 12.689 1.00 52.97 111 PHE A N 1
ATOM 915 C CA . PHE A 1 111 ? 1.645 6.234 12.229 1.00 52.97 111 PHE A CA 1
ATOM 916 C C . PHE A 1 111 ? 0.743 5.698 11.110 1.00 52.97 111 PHE A C 1
ATOM 918 O O . PHE A 1 111 ? 1.209 4.966 10.240 1.00 52.97 111 PHE A O 1
ATOM 925 N N . LYS A 1 112 ? -0.546 6.045 11.141 1.00 53.03 112 LYS A N 1
ATOM 926 C CA . LYS A 1 112 ? -1.573 5.461 10.264 1.00 53.03 112 LYS A CA 1
ATOM 927 C C . LYS A 1 112 ? -1.758 6.230 8.952 1.00 53.03 112 LYS A C 1
ATOM 929 O O . LYS A 1 112 ? -2.088 5.631 7.934 1.00 53.03 112 LYS A O 1
ATOM 934 N N . CYS A 1 113 ? -1.465 7.529 8.961 1.00 47.94 113 CYS A N 1
ATOM 935 C CA . CYS A 1 113 ? -1.930 8.477 7.948 1.00 47.94 113 CYS A CA 1
ATOM 936 C C . CYS A 1 113 ? -1.151 8.422 6.616 1.00 47.94 113 CYS A C 1
ATOM 938 O O . CYS A 1 113 ? -1.462 9.185 5.712 1.00 47.94 113 CYS A O 1
ATOM 940 N N . GLN A 1 114 ? -0.106 7.588 6.485 1.00 67.25 114 GLN A N 1
ATOM 941 C CA . GLN A 1 114 ? 0.800 7.614 5.318 1.00 67.25 114 GLN A CA 1
ATOM 942 C C . GLN A 1 114 ? 1.271 6.239 4.807 1.00 67.25 114 GLN A C 1
ATOM 944 O O . GLN A 1 114 ? 2.004 6.180 3.822 1.00 67.25 114 GLN A O 1
ATOM 949 N N . GLU A 1 115 ? 0.864 5.122 5.426 1.00 73.50 115 GLU A N 1
ATOM 950 C CA . GLU A 1 115 ? 1.233 3.778 4.932 1.00 73.50 115 GLU A CA 1
ATOM 951 C C . GLU A 1 115 ? 0.675 3.520 3.523 1.00 73.50 115 GLU A C 1
ATOM 953 O O . GLU A 1 115 ? 1.354 2.940 2.676 1.00 73.50 115 GLU A O 1
ATOM 958 N N . ILE A 1 116 ? -0.552 3.962 3.241 1.00 79.56 116 ILE A N 1
ATOM 959 C CA . ILE A 1 116 ? -1.153 3.746 1.922 1.00 79.56 116 ILE A CA 1
ATOM 960 C C . ILE A 1 116 ? -0.537 4.638 0.867 1.00 79.56 116 ILE A C 1
ATOM 962 O O . ILE A 1 116 ? -0.253 4.164 -0.230 1.00 79.56 116 ILE A O 1
ATOM 966 N N . GLU A 1 117 ? -0.282 5.898 1.199 1.00 80.06 117 GLU A N 1
ATOM 967 C CA . GLU A 1 117 ? 0.401 6.814 0.293 1.00 80.06 117 GLU A CA 1
ATOM 968 C C . GLU A 1 117 ? 1.771 6.267 -0.135 1.00 80.06 117 GLU A C 1
ATOM 970 O O . GLU A 1 117 ? 2.115 6.291 -1.319 1.00 80.06 117 GLU A O 1
ATOM 975 N N . LEU A 1 118 ? 2.495 5.657 0.808 1.00 82.62 118 LEU A N 1
ATOM 976 C CA . LEU A 1 118 ? 3.757 4.969 0.567 1.00 82.62 118 LEU A CA 1
ATOM 977 C C . LEU A 1 118 ? 3.608 3.802 -0.418 1.00 82.62 118 LEU A C 1
ATOM 979 O O . LEU A 1 118 ? 4.373 3.694 -1.380 1.00 82.62 118 LEU A O 1
ATOM 983 N N . ILE A 1 119 ? 2.621 2.930 -0.194 1.00 85.75 119 ILE A N 1
ATOM 984 C CA . ILE A 1 119 ? 2.354 1.767 -1.052 1.00 85.75 119 ILE A CA 1
ATOM 985 C C . ILE A 1 119 ? 1.949 2.217 -2.461 1.00 85.75 119 ILE A C 1
ATOM 987 O O . ILE A 1 119 ? 2.502 1.721 -3.442 1.00 85.75 119 ILE A O 1
ATOM 991 N N . VAL A 1 120 ? 1.032 3.182 -2.568 1.00 87.00 120 VAL A N 1
ATOM 992 C CA . VAL A 1 120 ? 0.565 3.739 -3.847 1.00 87.00 120 VAL A CA 1
ATOM 993 C C . VAL A 1 120 ? 1.715 4.395 -4.607 1.00 87.00 120 VAL A C 1
ATOM 995 O O . VAL A 1 120 ? 1.889 4.139 -5.797 1.00 87.00 120 VAL A O 1
ATOM 998 N N . SER A 1 121 ? 2.540 5.192 -3.925 1.00 82.25 121 SER A N 1
ATOM 999 C CA . SER A 1 121 ? 3.711 5.831 -4.532 1.00 82.25 121 SER A CA 1
ATOM 1000 C C . SER A 1 121 ? 4.707 4.794 -5.050 1.00 82.25 121 SER A C 1
ATOM 1002 O O . SER A 1 121 ? 5.193 4.916 -6.171 1.00 82.25 121 SER A O 1
ATOM 1004 N N . THR A 1 122 ? 4.965 3.738 -4.272 1.00 82.62 122 THR A N 1
ATOM 1005 C CA . THR A 1 122 ? 5.868 2.652 -4.680 1.00 82.62 122 THR A CA 1
ATOM 1006 C C . THR A 1 122 ? 5.371 1.953 -5.940 1.00 82.62 122 THR A C 1
ATOM 1008 O O . THR A 1 122 ? 6.132 1.767 -6.887 1.00 82.62 122 THR A O 1
ATOM 1011 N N . LEU A 1 123 ? 4.085 1.600 -5.966 1.00 86.38 123 LEU A N 1
ATOM 1012 C CA . LEU A 1 123 ? 3.446 0.955 -7.109 1.00 86.38 123 LEU A CA 1
ATOM 1013 C C . LEU A 1 123 ? 3.517 1.822 -8.365 1.00 86.38 123 LEU A C 1
ATOM 1015 O O . LEU A 1 123 ? 3.928 1.340 -9.415 1.00 86.38 123 LEU A O 1
ATOM 1019 N N . ASN A 1 124 ? 3.194 3.108 -8.240 1.00 86.06 124 ASN A N 1
ATOM 1020 C CA . ASN A 1 124 ? 3.274 4.045 -9.354 1.00 86.06 124 ASN A CA 1
ATOM 1021 C C . ASN A 1 124 ? 4.701 4.172 -9.901 1.00 86.06 124 ASN A C 1
ATOM 1023 O O . ASN A 1 124 ? 4.879 4.162 -11.115 1.00 86.06 124 ASN A O 1
ATOM 1027 N N . ILE A 1 125 ? 5.726 4.218 -9.042 1.00 81.12 125 ILE A N 1
ATOM 1028 C CA . ILE A 1 125 ? 7.130 4.230 -9.485 1.00 81.12 125 ILE A CA 1
ATOM 1029 C C . ILE A 1 125 ? 7.477 2.940 -10.241 1.00 81.12 125 ILE A C 1
ATOM 1031 O O . ILE A 1 125 ? 8.045 3.008 -11.329 1.00 81.12 125 ILE A O 1
ATOM 1035 N N . CYS A 1 126 ? 7.088 1.777 -9.711 1.00 79.75 126 CYS A N 1
ATOM 1036 C CA . CYS A 1 126 ? 7.368 0.472 -10.325 1.00 79.75 126 CYS A CA 1
ATOM 1037 C C . CYS A 1 126 ? 6.608 0.235 -11.638 1.00 79.75 126 CYS A C 1
ATOM 1039 O O . CYS A 1 126 ? 7.044 -0.566 -12.461 1.00 79.75 126 CYS A O 1
ATOM 1041 N N . ALA A 1 127 ? 5.489 0.929 -11.832 1.00 80.81 127 ALA A N 1
ATOM 1042 C CA . ALA A 1 127 ? 4.730 0.955 -13.077 1.00 80.81 127 ALA A CA 1
ATOM 1043 C C . ALA A 1 127 ? 5.241 2.023 -14.070 1.00 80.81 127 ALA A C 1
ATOM 1045 O O . ALA A 1 127 ? 4.763 2.113 -15.197 1.00 80.81 127 ALA A O 1
ATOM 1046 N N . GLY A 1 128 ? 6.210 2.856 -13.671 1.00 77.94 128 GLY A N 1
ATOM 1047 C CA . GLY A 1 128 ? 6.743 3.953 -14.486 1.00 77.94 128 GLY A CA 1
ATOM 1048 C C . GLY A 1 128 ? 5.900 5.234 -14.464 1.00 77.94 128 GLY A C 1
ATOM 1049 O O . GLY A 1 128 ? 6.236 6.205 -15.144 1.00 77.94 128 GLY A O 1
ATOM 1050 N N . HIS A 1 129 ? 4.846 5.287 -13.649 1.00 81.12 129 HIS A N 1
ATOM 1051 C CA . HIS A 1 129 ? 3.973 6.445 -13.436 1.00 81.12 129 HIS A CA 1
ATOM 1052 C C . HIS A 1 129 ? 4.529 7.387 -12.356 1.00 81.12 129 HIS A C 1
ATOM 1054 O O . HIS A 1 129 ? 3.870 7.695 -11.362 1.00 81.12 129 HIS A O 1
ATOM 1060 N N . ILE A 1 130 ? 5.770 7.841 -12.527 1.00 75.44 130 ILE A N 1
ATOM 1061 C CA . ILE A 1 130 ? 6.449 8.682 -11.536 1.00 75.44 130 ILE A CA 1
ATOM 1062 C C . ILE A 1 130 ? 5.792 10.070 -11.500 1.00 75.44 130 ILE A C 1
ATOM 1064 O O . ILE A 1 130 ? 5.880 10.837 -12.459 1.00 75.44 130 ILE A O 1
ATOM 1068 N N . ALA A 1 131 ? 5.154 10.404 -10.377 1.00 73.62 131 ALA A N 1
ATOM 1069 C CA . ALA A 1 131 ? 4.572 11.724 -10.154 1.00 73.62 131 ALA A CA 1
ATOM 1070 C C . ALA A 1 131 ? 5.680 12.772 -9.974 1.00 73.62 131 ALA A C 1
ATOM 1072 O O . ALA A 1 131 ? 6.458 12.683 -9.020 1.00 73.62 131 ALA A O 1
ATOM 1073 N N . SER A 1 132 ? 5.731 13.781 -10.849 1.00 75.88 132 SER A N 1
ATOM 1074 C CA . SER A 1 132 ? 6.617 14.939 -10.666 1.00 75.88 132 SER A CA 1
ATOM 1075 C C . SER A 1 132 ? 6.228 15.746 -9.421 1.00 75.88 132 SER A C 1
ATOM 1077 O O . SER A 1 132 ? 5.097 15.651 -8.942 1.00 75.88 132 SER A O 1
ATOM 1079 N N . GLU A 1 133 ? 7.128 16.588 -8.910 1.00 73.06 133 GLU A N 1
ATOM 1080 C CA . GLU A 1 133 ? 6.808 17.498 -7.797 1.00 73.06 133 GLU A CA 1
ATOM 1081 C C . GLU A 1 133 ? 5.631 18.429 -8.125 1.00 73.06 133 GLU A C 1
ATOM 1083 O O . GLU A 1 133 ? 4.790 18.707 -7.268 1.00 73.06 133 GLU A O 1
ATOM 1088 N N . GLU A 1 134 ? 5.524 18.852 -9.386 1.00 76.19 134 GLU A N 1
ATOM 1089 C CA . GLU A 1 134 ? 4.383 19.613 -9.895 1.00 76.19 134 GLU A CA 1
ATOM 1090 C C . GLU A 1 134 ? 3.089 18.802 -9.782 1.00 76.19 134 GLU A C 1
ATOM 1092 O O . GLU A 1 134 ? 2.109 19.300 -9.231 1.00 76.19 134 GLU A O 1
ATOM 1097 N N . THR A 1 135 ? 3.104 17.532 -10.209 1.00 78.50 135 THR A N 1
ATOM 1098 C CA . THR A 1 135 ? 1.955 16.612 -10.106 1.00 78.50 135 THR A CA 1
ATOM 1099 C C . THR A 1 135 ? 1.550 16.401 -8.647 1.00 78.50 135 THR A C 1
ATOM 1101 O O . THR A 1 135 ? 0.375 16.508 -8.308 1.00 78.50 135 THR A O 1
ATOM 1104 N N . GLN A 1 136 ? 2.518 16.169 -7.755 1.00 75.12 136 GLN A N 1
ATOM 1105 C CA . GLN A 1 136 ? 2.270 15.984 -6.319 1.00 75.12 136 GLN A CA 1
ATOM 1106 C C . GLN A 1 136 ? 1.734 17.257 -5.644 1.00 75.12 136 GLN A C 1
ATOM 1108 O O . GLN A 1 136 ? 1.023 17.200 -4.637 1.00 75.12 136 GLN A O 1
ATOM 1113 N N . SER A 1 137 ? 2.062 18.425 -6.197 1.00 78.44 137 SER A N 1
ATOM 1114 C CA . SER A 1 137 ? 1.600 19.717 -5.693 1.00 78.44 137 SER A CA 1
ATOM 1115 C C . SER A 1 137 ? 0.167 20.044 -6.107 1.00 78.44 137 SER A C 1
ATOM 1117 O O . SER A 1 137 ? -0.471 20.860 -5.425 1.00 78.44 137 SER A O 1
ATOM 1119 N N . GLN A 1 138 ? -0.352 19.400 -7.159 1.00 82.00 138 GLN A N 1
ATOM 1120 C CA . GLN A 1 138 ? -1.718 19.593 -7.636 1.00 82.00 138 GLN A CA 1
ATOM 1121 C C . GLN A 1 138 ? -2.743 19.216 -6.563 1.00 82.00 138 GLN A C 1
ATOM 1123 O O . GLN A 1 138 ? -2.602 18.238 -5.823 1.00 82.00 138 GLN A O 1
ATOM 1128 N N . LEU A 1 139 ? -3.815 20.008 -6.496 1.00 84.88 139 LEU A N 1
ATOM 1129 C CA . LEU A 1 139 ? -4.897 19.812 -5.533 1.00 84.88 139 LEU A CA 1
ATOM 1130 C C . LEU A 1 139 ? -5.549 18.433 -5.681 1.00 84.88 139 LEU A C 1
ATOM 1132 O O . LEU A 1 139 ? -5.898 17.801 -4.689 1.00 84.88 139 LEU A O 1
ATOM 1136 N N . GLU A 1 140 ? -5.674 17.950 -6.913 1.00 85.38 140 GLU A N 1
ATOM 1137 C CA . GLU A 1 140 ? -6.273 16.653 -7.197 1.00 85.38 140 GLU A CA 1
ATOM 1138 C C . GLU A 1 140 ? -5.453 15.487 -6.623 1.00 85.38 140 GLU A C 1
ATOM 1140 O O . GLU A 1 140 ? -6.022 14.621 -5.961 1.00 85.38 140 GLU A O 1
ATOM 1145 N N . TYR A 1 141 ? -4.123 15.502 -6.776 1.00 85.06 141 TYR A N 1
ATOM 1146 C CA . TYR A 1 141 ? -3.242 14.489 -6.184 1.00 85.06 141 TYR A CA 1
ATOM 1147 C C . TYR A 1 141 ? -3.355 14.486 -4.656 1.00 85.06 141 TYR A C 1
ATOM 1149 O O . TYR A 1 141 ? -3.538 13.444 -4.031 1.00 85.06 141 TYR A O 1
ATOM 1157 N N . LYS A 1 142 ? -3.338 15.674 -4.041 1.00 85.12 142 LYS A N 1
ATOM 1158 C CA . LYS A 1 142 ? -3.512 15.824 -2.587 1.00 85.12 142 LYS A CA 1
ATOM 1159 C C . LYS A 1 142 ? -4.868 15.304 -2.109 1.00 85.12 142 LYS A C 1
ATOM 1161 O O . LYS A 1 142 ? -4.941 14.694 -1.043 1.00 85.12 142 LYS A O 1
ATOM 1166 N N . ASN A 1 143 ? -5.927 15.515 -2.889 1.00 88.88 143 ASN A N 1
ATOM 1167 C CA . ASN A 1 143 ? -7.256 14.989 -2.586 1.00 88.88 143 ASN A CA 1
ATOM 1168 C C . ASN A 1 143 ? -7.296 13.458 -2.675 1.00 88.88 143 ASN A C 1
ATOM 1170 O O . ASN A 1 143 ? -7.879 12.835 -1.789 1.00 88.88 143 ASN A O 1
ATOM 1174 N N . LEU A 1 144 ? -6.637 12.854 -3.673 1.00 89.81 144 LEU A N 1
ATOM 1175 C CA . LEU A 1 144 ? -6.484 11.397 -3.774 1.00 89.81 144 LEU A CA 1
ATOM 1176 C C . LEU A 1 144 ? -5.778 10.829 -2.536 1.00 89.81 144 LEU A C 1
ATOM 1178 O O . LEU A 1 144 ? -6.320 9.930 -1.894 1.00 89.81 144 LEU A O 1
ATOM 1182 N N . CYS A 1 145 ? -4.628 11.394 -2.146 1.00 86.38 145 CYS A N 1
ATOM 1183 C CA . CYS A 1 145 ? -3.908 10.974 -0.939 1.00 86.38 145 CYS A CA 1
ATOM 1184 C C . CYS A 1 145 ? -4.780 11.106 0.314 1.00 86.38 145 CYS A C 1
ATOM 1186 O O . CYS A 1 145 ? -4.924 10.155 1.079 1.00 86.38 145 CYS A O 1
ATOM 1188 N N . LYS A 1 146 ? -5.411 12.270 0.513 1.00 88.31 146 LYS A N 1
ATOM 1189 C CA . LYS A 1 146 ? -6.265 12.524 1.680 1.00 88.31 146 LYS A CA 1
ATOM 1190 C C . LYS A 1 146 ? -7.395 11.502 1.785 1.00 88.31 146 LYS A C 1
ATOM 1192 O O . LYS A 1 146 ? -7.656 10.991 2.871 1.00 88.31 146 LYS A O 1
ATOM 1197 N N . LEU A 1 147 ? -8.066 11.221 0.673 1.00 90.75 147 LEU A N 1
ATOM 1198 C CA . LEU A 1 147 ? -9.225 10.343 0.660 1.00 90.75 147 LEU A CA 1
ATOM 1199 C C . LEU A 1 147 ? -8.834 8.880 0.878 1.00 90.75 147 LEU A C 1
ATOM 1201 O O . LEU A 1 147 ? -9.461 8.197 1.680 1.00 90.75 147 LEU A O 1
ATOM 1205 N N . VAL A 1 148 ? -7.761 8.417 0.231 1.00 90.00 148 VAL A N 1
ATOM 1206 C CA . VAL A 1 148 ? -7.283 7.039 0.398 1.00 90.00 148 VAL A CA 1
ATOM 1207 C C . VAL A 1 148 ? -6.795 6.782 1.829 1.00 90.00 148 VAL A C 1
ATOM 1209 O O . VAL A 1 148 ? -7.066 5.721 2.388 1.00 90.00 148 VAL A O 1
ATOM 1212 N N . ASN A 1 149 ? -6.129 7.767 2.443 1.00 86.81 149 ASN A N 1
ATOM 1213 C CA . ASN A 1 149 ? -5.677 7.677 3.830 1.00 86.81 149 ASN A CA 1
ATOM 1214 C C . ASN A 1 149 ? -6.867 7.676 4.798 1.00 86.81 149 ASN A C 1
ATOM 1216 O O . ASN A 1 149 ? -6.898 6.845 5.700 1.00 86.81 149 ASN A O 1
ATOM 1220 N N . LYS A 1 150 ? -7.883 8.522 4.567 1.00 88.75 150 LYS A N 1
ATOM 1221 C CA . LYS A 1 150 ? -9.124 8.530 5.362 1.00 88.75 150 LYS A CA 1
ATOM 1222 C C . LYS A 1 150 ? -9.820 7.165 5.337 1.00 88.75 150 LYS A C 1
ATOM 1224 O O . LYS A 1 150 ? -10.123 6.619 6.394 1.00 88.75 150 LYS A O 1
ATOM 1229 N N . ILE A 1 151 ? -10.010 6.600 4.141 1.00 90.12 151 ILE A N 1
ATOM 1230 C CA . ILE A 1 151 ? -10.612 5.271 3.956 1.00 90.12 151 ILE A CA 1
ATOM 1231 C C . ILE A 1 151 ? -9.808 4.224 4.728 1.00 90.12 151 ILE A C 1
ATOM 1233 O O . ILE A 1 151 ? -10.370 3.414 5.459 1.00 90.12 151 ILE A O 1
ATOM 1237 N N . TYR A 1 152 ? -8.483 4.243 4.597 1.00 87.25 152 TYR A N 1
ATOM 1238 C CA . TYR A 1 152 ? -7.629 3.281 5.281 1.00 87.25 152 TYR A CA 1
ATOM 1239 C C . TYR A 1 152 ? -7.700 3.386 6.806 1.00 87.25 152 TYR A C 1
ATOM 1241 O O . TYR A 1 152 ? -7.764 2.359 7.479 1.00 87.25 152 TYR A O 1
ATOM 1249 N N . GLU A 1 153 ? -7.716 4.600 7.354 1.00 84.56 153 GLU A N 1
ATOM 1250 C CA . GLU A 1 153 ? -7.859 4.826 8.793 1.00 84.56 153 GLU A CA 1
ATOM 1251 C C . GLU A 1 153 ? -9.184 4.271 9.318 1.00 84.56 153 GLU A C 1
ATOM 1253 O O . GLU A 1 153 ? -9.177 3.500 10.278 1.00 84.56 153 GLU A O 1
ATOM 1258 N N . GLN A 1 154 ? -10.297 4.569 8.640 1.00 86.69 154 GLN A N 1
ATOM 1259 C CA . GLN A 1 154 ? -11.615 4.040 9.000 1.00 86.69 154 GLN A CA 1
ATOM 1260 C C . GLN A 1 154 ? -11.646 2.502 8.946 1.00 86.69 154 GLN A C 1
ATOM 1262 O O . GLN A 1 154 ? -12.122 1.854 9.877 1.00 86.69 154 GLN A O 1
ATOM 1267 N N . LEU A 1 155 ? -11.091 1.902 7.885 1.00 86.31 155 LEU A N 1
ATOM 1268 C CA . LEU A 1 155 ? -11.020 0.444 7.730 1.00 86.31 155 LEU A CA 1
ATOM 1269 C C . LEU A 1 155 ? -10.159 -0.208 8.819 1.00 86.31 155 LEU A C 1
ATOM 1271 O O . LEU A 1 155 ? -10.511 -1.265 9.345 1.00 86.31 155 LEU A O 1
ATOM 1275 N N . HIS A 1 156 ? -9.029 0.411 9.159 1.00 79.88 156 HIS A N 1
ATOM 1276 C CA . HIS A 1 156 ? -8.116 -0.104 10.170 1.00 79.88 156 HIS A CA 1
ATOM 1277 C C . HIS A 1 156 ? -8.712 -0.027 11.577 1.00 79.88 156 HIS A C 1
ATOM 1279 O O . HIS A 1 156 ? -8.594 -0.982 12.349 1.00 79.88 156 HIS A O 1
ATOM 1285 N N . ASP A 1 157 ? -9.366 1.086 11.909 1.00 77.69 157 ASP A N 1
ATOM 1286 C CA . ASP A 1 157 ? -10.039 1.245 13.194 1.00 77.69 157 ASP A CA 1
ATOM 1287 C C . ASP A 1 157 ? -11.188 0.237 13.330 1.00 77.69 157 ASP A C 1
ATOM 1289 O O . ASP A 1 157 ? -11.292 -0.422 14.364 1.00 77.69 157 ASP A O 1
ATOM 1293 N N . HIS A 1 158 ? -11.958 0.002 12.265 1.00 74.50 158 HIS A N 1
ATOM 1294 C CA . HIS A 1 158 ? -12.992 -1.034 12.236 1.00 74.50 158 HIS A CA 1
ATOM 1295 C C . HIS A 1 158 ? -12.422 -2.453 12.444 1.00 74.50 158 HIS A C 1
ATOM 1297 O O . HIS A 1 158 ? -12.919 -3.211 13.279 1.00 74.50 158 HIS A O 1
ATOM 1303 N N . GLU A 1 159 ? -11.334 -2.818 11.749 1.00 71.88 159 GLU A N 1
ATOM 1304 C CA . GLU A 1 159 ? -10.670 -4.122 11.930 1.00 71.88 159 GLU A CA 1
ATOM 1305 C C . GLU A 1 159 ? -10.154 -4.305 13.371 1.00 71.88 159 GLU A C 1
ATOM 1307 O O . GLU A 1 159 ? -10.178 -5.411 13.916 1.00 71.88 159 GLU A O 1
ATOM 1312 N N . TYR A 1 160 ? -9.693 -3.224 14.007 1.00 66.56 160 TYR A N 1
ATOM 1313 C CA . TYR A 1 160 ? -9.229 -3.240 15.392 1.00 66.56 160 TYR A CA 1
ATOM 1314 C C . TYR A 1 160 ? -10.377 -3.408 16.398 1.00 66.56 160 TYR A C 1
ATOM 1316 O O . TYR A 1 160 ? -10.246 -4.204 17.331 1.00 66.56 160 TYR A O 1
ATOM 1324 N N . GLN A 1 161 ? -11.501 -2.706 16.213 1.00 64.56 161 GLN A N 1
ATOM 1325 C CA . GLN A 1 161 ? -12.669 -2.836 17.096 1.00 64.56 161 GLN A CA 1
ATOM 1326 C C . GLN A 1 161 ? -13.286 -4.238 17.013 1.00 64.56 161 GLN A C 1
ATOM 1328 O O . GLN A 1 161 ? -13.547 -4.854 18.047 1.00 64.56 161 GLN A O 1
ATOM 1333 N N . ASN A 1 162 ? -13.391 -4.813 15.812 1.00 61.41 162 ASN A N 1
ATOM 1334 C CA . ASN A 1 162 ? -13.920 -6.170 15.625 1.00 61.41 162 ASN A CA 1
ATOM 1335 C C . ASN A 1 162 ? -13.060 -7.265 16.280 1.00 61.41 162 ASN A C 1
ATOM 1337 O O . ASN A 1 162 ? -13.572 -8.325 16.623 1.00 61.41 162 ASN A O 1
ATOM 1341 N N . LYS A 1 163 ? -11.760 -7.022 16.497 1.00 60.59 163 LYS A N 1
ATOM 1342 C CA . LYS A 1 163 ? -10.879 -7.948 17.234 1.00 60.59 163 LYS A CA 1
ATOM 1343 C C . LYS A 1 163 ? -11.026 -7.848 18.755 1.00 60.59 163 LYS A C 1
ATOM 1345 O O . LYS A 1 163 ? -10.624 -8.776 19.450 1.00 60.59 163 LYS A O 1
ATOM 1350 N N . LYS A 1 164 ? -11.557 -6.735 19.277 1.00 54.34 164 LYS A N 1
ATOM 1351 C CA . LYS A 1 164 ? -11.761 -6.509 20.719 1.00 54.34 164 LYS A CA 1
ATOM 1352 C C . LYS A 1 164 ? -13.145 -6.931 21.212 1.00 54.34 164 LYS A C 1
ATOM 1354 O O . LYS A 1 164 ? -13.270 -7.290 22.378 1.00 54.34 164 LYS A O 1
ATOM 1359 N N . VAL A 1 165 ? -14.162 -6.902 20.354 1.00 52.12 165 VAL A N 1
ATOM 1360 C CA . VAL A 1 165 ? -15.550 -7.195 20.734 1.00 52.12 165 VAL A CA 1
ATOM 1361 C C . VAL A 1 165 ? -15.884 -8.657 20.416 1.00 52.12 165 VAL A C 1
ATOM 1363 O O . VAL A 1 165 ? -16.395 -8.977 19.349 1.00 52.12 165 VAL A O 1
ATOM 1366 N N . GLN A 1 166 ? -15.582 -9.556 21.358 1.00 46.19 166 GLN A N 1
ATOM 1367 C CA . GLN A 1 166 ? -16.174 -10.905 21.420 1.00 46.19 166 GLN A CA 1
ATOM 1368 C C . GLN A 1 166 ? -17.419 -10.976 22.331 1.00 46.19 166 GLN A C 1
ATOM 1370 O O . GLN A 1 166 ? -17.953 -12.057 22.551 1.00 46.19 166 GLN A O 1
ATOM 1375 N N . GLU A 1 167 ? -17.942 -9.844 22.808 1.00 47.59 167 GLU A N 1
ATOM 1376 C CA . GLU A 1 167 ? -19.182 -9.776 23.594 1.00 47.59 167 GLU A CA 1
ATOM 1377 C C . GLU A 1 167 ? -20.043 -8.626 23.049 1.00 47.59 167 GLU A C 1
ATOM 1379 O O . GLU A 1 167 ? -19.733 -7.460 23.272 1.00 47.59 167 GLU A O 1
ATOM 1384 N N . ILE A 1 168 ? -21.073 -8.931 22.250 1.00 51.34 168 ILE A N 1
ATOM 1385 C CA . ILE A 1 168 ? -21.879 -7.902 21.570 1.00 51.34 168 ILE A CA 1
ATOM 1386 C C . ILE A 1 168 ? -23.057 -7.466 22.441 1.00 51.34 168 ILE A C 1
ATOM 1388 O O . ILE A 1 168 ? -23.933 -8.270 22.765 1.00 51.34 168 ILE A O 1
ATOM 1392 N N . ASP A 1 169 ? -23.115 -6.155 22.682 1.00 45.25 169 ASP A N 1
ATOM 1393 C CA . ASP A 1 169 ? -24.277 -5.403 23.153 1.00 45.25 169 ASP A CA 1
ATOM 1394 C C . ASP A 1 169 ? -24.933 -4.641 21.973 1.00 45.25 169 ASP A C 1
ATOM 1396 O O . ASP A 1 169 ? -24.288 -4.285 20.983 1.00 45.25 169 ASP A O 1
ATOM 1400 N N . HIS A 1 170 ? -26.239 -4.372 22.041 1.00 49.47 170 HIS A N 1
ATOM 1401 C CA . HIS A 1 170 ? -27.059 -3.916 20.894 1.00 49.47 170 HIS A CA 1
ATOM 1402 C C . HIS A 1 170 ? -26.688 -2.520 20.324 1.00 49.47 170 HIS A C 1
ATOM 1404 O O . HIS A 1 170 ? -27.128 -2.150 19.230 1.00 49.47 170 HIS A O 1
ATOM 1410 N N . TYR A 1 171 ? -25.881 -1.733 21.046 1.00 51.69 171 TYR A N 1
ATOM 1411 C CA . TYR A 1 171 ? -25.441 -0.391 20.644 1.00 51.69 171 TYR A CA 1
ATOM 1412 C C . TYR A 1 171 ? -24.310 -0.397 19.597 1.00 51.69 171 TYR A C 1
ATOM 1414 O O . TYR A 1 171 ? -24.277 0.501 18.751 1.00 51.69 171 TYR A O 1
ATOM 1422 N N . ASP A 1 172 ? -23.452 -1.423 19.572 1.00 54.97 172 ASP A N 1
ATOM 1423 C CA . ASP A 1 172 ? -22.315 -1.491 18.637 1.00 54.97 172 ASP A CA 1
ATOM 1424 C C . ASP A 1 172 ? -22.747 -1.766 17.188 1.00 54.97 172 ASP A C 1
ATOM 1426 O O . ASP A 1 172 ? -22.148 -1.256 16.240 1.00 54.97 172 ASP A O 1
ATOM 1430 N N . ILE A 1 173 ? -23.869 -2.467 16.992 1.00 55.19 173 ILE A N 1
ATOM 1431 C CA . ILE A 1 173 ? -24.398 -2.800 15.657 1.00 55.19 173 ILE A CA 1
ATOM 1432 C C . ILE A 1 173 ? -24.832 -1.534 14.894 1.00 55.19 173 ILE A C 1
ATOM 1434 O O . ILE A 1 173 ? -24.609 -1.412 13.687 1.00 55.19 173 ILE A O 1
ATOM 1438 N N . LYS A 1 174 ? -25.443 -0.560 15.585 1.00 55.31 174 LYS A N 1
ATOM 1439 C CA . LYS A 1 174 ? -25.852 0.716 14.967 1.00 55.31 174 LYS A CA 1
ATOM 1440 C C . LYS A 1 174 ? -24.649 1.574 14.584 1.00 55.31 174 LYS A C 1
ATOM 1442 O O . LYS A 1 174 ? -24.691 2.215 13.537 1.00 55.31 174 LYS A O 1
ATOM 1447 N N . ARG A 1 175 ? -23.602 1.577 15.412 1.00 58.44 175 ARG A N 1
ATOM 1448 C CA . ARG A 1 175 ? -22.370 2.327 15.159 1.00 58.44 175 ARG A CA 1
ATOM 1449 C C . ARG A 1 175 ? -21.596 1.748 13.974 1.00 58.44 175 ARG A C 1
ATOM 1451 O O . ARG A 1 175 ? -21.295 2.496 13.050 1.00 58.44 175 ARG A O 1
ATOM 1458 N N . GLY A 1 176 ? -21.398 0.428 13.935 1.00 60.19 176 GLY A N 1
ATOM 1459 C CA . GLY A 1 176 ? -20.733 -0.241 12.810 1.00 60.19 176 GLY A CA 1
ATOM 1460 C C . GLY A 1 176 ? -21.449 -0.021 11.471 1.00 60.19 176 GLY A C 1
ATOM 1461 O O . GLY A 1 176 ? -20.808 0.184 10.444 1.00 60.19 176 GLY A O 1
ATOM 1462 N N . LYS A 1 177 ? -22.789 0.045 11.472 1.00 62.78 177 LYS A N 1
ATOM 1463 C CA . LYS A 1 177 ? -23.572 0.355 10.263 1.00 62.78 177 LYS A CA 1
ATOM 1464 C C . LYS A 1 177 ? -23.360 1.788 9.747 1.00 62.78 177 LYS A C 1
ATOM 1466 O O . LYS A 1 177 ? -23.368 1.992 8.536 1.00 62.78 177 LYS A O 1
ATOM 1471 N N . ILE A 1 178 ? -23.202 2.767 10.641 1.00 61.16 178 ILE A N 1
ATOM 1472 C CA . ILE A 1 178 ? -22.942 4.170 10.270 1.00 61.16 178 ILE A CA 1
ATOM 1473 C C . ILE A 1 178 ? -21.512 4.315 9.742 1.00 61.16 178 ILE A C 1
ATOM 1475 O O . ILE A 1 178 ? -21.320 4.897 8.680 1.00 61.16 178 ILE A O 1
ATOM 1479 N N . GLU A 1 179 ? -20.533 3.717 10.424 1.00 70.56 179 GLU A N 1
ATOM 1480 C CA . GLU A 1 179 ? -19.130 3.728 9.991 1.00 70.56 179 GLU A CA 1
ATOM 1481 C C . GLU A 1 179 ? -18.972 3.091 8.598 1.00 70.56 179 GLU A C 1
ATOM 1483 O O . GLU A 1 179 ? -18.284 3.637 7.739 1.00 70.56 179 GLU A O 1
ATOM 1488 N N . TYR A 1 180 ? -19.691 1.999 8.311 1.00 76.19 180 TYR A N 1
ATOM 1489 C CA . TYR A 1 180 ? -19.665 1.373 6.987 1.00 76.19 180 TYR A CA 1
ATOM 1490 C C . TYR A 1 180 ? -20.256 2.264 5.878 1.00 76.19 180 TYR A C 1
ATOM 1492 O O . TYR A 1 180 ? -19.702 2.326 4.781 1.00 76.19 180 TYR A O 1
ATOM 1500 N N . MET A 1 181 ? -21.332 3.009 6.166 1.00 80.88 181 MET A N 1
ATOM 1501 C CA . MET A 1 181 ? -21.902 3.979 5.218 1.00 80.88 181 MET A CA 1
ATOM 1502 C C . MET A 1 181 ? -20.930 5.121 4.898 1.00 80.88 181 MET A C 1
ATOM 1504 O O . MET A 1 181 ? -20.865 5.559 3.750 1.00 80.88 181 MET A O 1
ATOM 1508 N N . GLU A 1 182 ? -20.169 5.605 5.882 1.00 87.56 182 GLU A N 1
ATOM 1509 C CA . GLU A 1 182 ? -19.163 6.649 5.653 1.00 87.56 182 GLU A CA 1
ATOM 1510 C C . GLU A 1 182 ? -18.024 6.146 4.757 1.00 87.56 182 GLU A C 1
ATOM 1512 O O . GLU A 1 182 ? -17.654 6.821 3.794 1.00 87.56 182 GLU A O 1
ATOM 1517 N N . ILE A 1 183 ? -17.526 4.931 5.010 1.00 88.81 183 ILE A N 1
ATOM 1518 C CA . ILE A 1 183 ? -16.483 4.310 4.181 1.00 88.81 183 ILE A CA 1
ATOM 1519 C C . ILE A 1 183 ? -16.983 4.115 2.740 1.00 88.81 183 ILE A C 1
ATOM 1521 O O . ILE A 1 183 ? -16.245 4.385 1.791 1.00 88.81 183 ILE A O 1
ATOM 1525 N N . GLU A 1 184 ? -18.230 3.673 2.542 1.00 90.31 184 GLU A N 1
ATOM 1526 C CA . GLU A 1 184 ? -18.825 3.539 1.204 1.00 90.31 184 GLU A CA 1
ATOM 1527 C C . GLU A 1 184 ? -18.894 4.879 0.458 1.00 90.31 184 GLU A C 1
ATOM 1529 O O . GLU A 1 184 ? -18.562 4.940 -0.728 1.00 90.31 184 GLU A O 1
ATOM 1534 N N . GLN A 1 185 ? -19.278 5.962 1.138 1.00 92.88 185 GLN A N 1
ATOM 1535 C CA . GLN A 1 185 ? -19.324 7.305 0.548 1.00 92.88 185 GLN A CA 1
ATOM 1536 C C . GLN A 1 185 ? -17.930 7.811 0.161 1.00 92.88 185 GLN A C 1
ATOM 1538 O O . GLN A 1 185 ? -17.747 8.386 -0.918 1.00 92.88 185 GLN A O 1
ATOM 1543 N N . ASP A 1 186 ? -16.932 7.570 1.009 1.00 93.62 186 ASP A N 1
ATOM 1544 C CA . ASP A 1 186 ? -15.548 7.935 0.719 1.00 93.62 186 ASP A CA 1
ATOM 1545 C C . ASP A 1 186 ? -14.995 7.110 -0.461 1.00 93.62 186 ASP A C 1
ATOM 1547 O O . ASP A 1 186 ? -14.364 7.664 -1.365 1.00 93.62 186 ASP A O 1
ATOM 1551 N N . MET A 1 187 ? -15.312 5.811 -0.535 1.00 94.25 187 MET A N 1
ATOM 1552 C CA . MET A 1 187 ? -14.973 4.949 -1.677 1.00 94.25 187 MET A CA 1
ATOM 1553 C C . MET A 1 187 ? -15.634 5.412 -2.983 1.00 94.25 187 MET A C 1
ATOM 1555 O O . MET A 1 187 ? -14.991 5.412 -4.037 1.00 94.25 187 MET A O 1
ATOM 1559 N N . GLN A 1 188 ? -16.900 5.835 -2.937 1.00 94.81 188 GLN A N 1
ATOM 1560 C CA . GLN A 1 188 ? -17.595 6.406 -4.096 1.00 94.81 188 GLN A CA 1
ATOM 1561 C C . GLN A 1 188 ? -16.952 7.721 -4.546 1.00 94.81 188 GLN A C 1
ATOM 1563 O O . GLN A 1 188 ? -16.743 7.927 -5.742 1.00 94.81 188 GLN A O 1
ATOM 1568 N N . SER A 1 189 ? -16.582 8.581 -3.597 1.00 94.81 189 SER A N 1
ATOM 1569 C CA . SER A 1 189 ? -15.878 9.835 -3.878 1.00 94.81 189 SER A CA 1
ATOM 1570 C C . SER A 1 189 ? -14.518 9.574 -4.536 1.00 94.81 189 SER A C 1
ATOM 1572 O O . SER A 1 189 ? -14.140 10.264 -5.484 1.00 94.81 189 SER A O 1
ATOM 1574 N N . LEU A 1 190 ? -13.804 8.530 -4.097 1.00 94.50 190 LEU A N 1
ATOM 1575 C CA . LEU A 1 190 ? -12.521 8.134 -4.677 1.00 94.50 190 LEU A CA 1
ATOM 1576 C C . LEU A 1 190 ? -12.702 7.647 -6.112 1.00 94.50 190 LEU A C 1
ATOM 1578 O O . LEU A 1 190 ? -11.957 8.053 -7.001 1.00 94.50 190 LEU A O 1
ATOM 1582 N N . LEU A 1 191 ? -13.719 6.818 -6.354 1.00 94.19 191 LEU A N 1
ATOM 1583 C CA . LEU A 1 191 ? -14.059 6.353 -7.694 1.00 94.19 191 LEU A CA 1
ATOM 1584 C C . LEU A 1 191 ? -14.365 7.526 -8.636 1.00 94.19 191 LEU A C 1
ATOM 1586 O O . LEU A 1 191 ? -13.858 7.553 -9.755 1.00 94.19 191 LEU A O 1
ATOM 1590 N N . GLN A 1 192 ? -15.152 8.507 -8.189 1.00 93.38 192 GLN A N 1
ATOM 1591 C CA . GLN A 1 192 ? -15.475 9.692 -8.989 1.00 93.38 192 GLN A CA 1
ATOM 1592 C C . GLN A 1 192 ? -14.223 10.499 -9.344 1.00 93.38 192 GLN A C 1
ATOM 1594 O O . GLN A 1 192 ? -14.032 10.838 -10.511 1.00 93.38 192 GLN A O 1
ATOM 1599 N N . LEU A 1 193 ? -13.344 10.744 -8.369 1.00 91.38 193 LEU A N 1
ATOM 1600 C CA . LEU A 1 193 ? -12.106 11.498 -8.577 1.00 91.38 193 LEU A CA 1
ATOM 1601 C C . LEU A 1 193 ? -11.159 10.797 -9.565 1.00 91.38 193 LEU A C 1
ATOM 1603 O O . LEU A 1 193 ? -10.491 11.441 -10.370 1.00 91.38 193 LEU A O 1
ATOM 1607 N N . VAL A 1 194 ? -11.132 9.464 -9.541 1.00 91.00 194 VAL A N 1
ATOM 1608 C CA . VAL A 1 194 ? -10.303 8.648 -10.438 1.00 91.00 194 VAL A CA 1
ATOM 1609 C C . VAL A 1 194 ? -10.858 8.616 -11.865 1.00 91.00 194 VAL A C 1
ATOM 1611 O O . VAL A 1 194 ? -10.084 8.637 -12.822 1.00 91.00 194 VAL A O 1
ATOM 1614 N N . LEU A 1 195 ? -12.185 8.590 -12.023 1.00 89.75 195 LEU A N 1
ATOM 1615 C CA . LEU A 1 195 ? -12.850 8.589 -13.332 1.00 89.75 195 LEU A CA 1
ATOM 1616 C C . LEU A 1 195 ? -12.897 9.974 -13.988 1.00 89.75 195 LEU A C 1
ATOM 1618 O O . LEU A 1 195 ? -13.040 10.071 -15.210 1.00 89.75 195 LEU A O 1
ATOM 1622 N N . GLN A 1 196 ? -12.783 11.045 -13.201 1.00 88.12 196 GLN A N 1
ATOM 1623 C CA . GLN A 1 196 ? -12.753 12.401 -13.724 1.00 88.12 196 GLN A CA 1
ATOM 1624 C C . GLN A 1 196 ? -11.505 12.602 -14.596 1.00 88.12 196 GLN A C 1
ATOM 1626 O O . GLN A 1 196 ? -10.364 12.428 -14.156 1.00 88.12 196 GLN A O 1
ATOM 1631 N N . LYS A 1 197 ? -11.723 12.987 -15.858 1.00 78.00 197 LYS A N 1
ATOM 1632 C CA . LYS A 1 197 ? -10.632 13.398 -16.744 1.00 78.00 197 LYS A CA 1
ATOM 1633 C C . LYS A 1 197 ? -10.059 14.714 -16.230 1.00 78.00 197 LYS A C 1
ATOM 1635 O O . LYS A 1 197 ? -10.799 15.677 -16.045 1.00 78.00 197 LYS A O 1
ATOM 1640 N N . SER A 1 198 ? -8.751 14.741 -16.019 1.00 74.75 198 SER A N 1
ATOM 1641 C CA . SER A 1 198 ? -8.004 15.962 -15.751 1.00 74.75 198 SER A CA 1
ATOM 1642 C C . SER A 1 198 ? -6.772 15.987 -16.641 1.00 74.75 198 SER A C 1
ATOM 1644 O O . SER A 1 198 ? -6.176 14.946 -16.915 1.00 74.75 198 SER A O 1
ATOM 1646 N N . ASP A 1 199 ? -6.399 17.178 -17.097 1.00 68.44 199 ASP A N 1
ATOM 1647 C CA . ASP A 1 199 ? -5.270 17.352 -18.016 1.00 68.44 199 ASP A CA 1
ATOM 1648 C C . ASP A 1 199 ? -3.908 17.244 -17.299 1.00 68.44 199 ASP A C 1
ATOM 1650 O O . ASP A 1 199 ? -2.865 17.212 -17.946 1.00 68.44 199 ASP A O 1
ATOM 1654 N N . GLY A 1 200 ? -3.906 17.192 -15.958 1.00 71.38 200 GLY A N 1
ATOM 1655 C CA . GLY A 1 200 ? -2.702 17.300 -15.128 1.00 71.38 200 GLY A CA 1
ATOM 1656 C C . GLY A 1 200 ? -2.205 16.008 -14.475 1.00 71.38 200 GLY A C 1
ATOM 1657 O O . GLY A 1 200 ? -1.037 15.966 -14.090 1.00 71.38 200 GLY A O 1
ATOM 1658 N N . ILE A 1 201 ? -3.042 14.968 -14.345 1.00 82.00 201 ILE A N 1
ATOM 1659 C CA . ILE A 1 201 ? -2.682 13.714 -13.661 1.00 82.00 201 ILE A CA 1
ATOM 1660 C C . ILE A 1 201 ? -2.962 12.515 -14.560 1.00 82.00 201 ILE A C 1
ATOM 1662 O O . ILE A 1 201 ? -4.085 12.318 -15.025 1.00 82.00 201 ILE A O 1
ATOM 1666 N N . ASN A 1 202 ? -1.947 11.665 -14.734 1.00 84.31 202 ASN A N 1
ATOM 1667 C CA . ASN A 1 202 ? -2.061 10.415 -15.479 1.00 84.31 202 ASN A CA 1
ATOM 1668 C C . ASN A 1 202 ? -3.180 9.521 -14.895 1.00 84.31 202 ASN A C 1
ATOM 1670 O O . ASN A 1 202 ? -3.233 9.274 -13.691 1.00 84.31 202 ASN A O 1
ATOM 1674 N N . MET A 1 203 ? -4.065 9.018 -15.758 1.00 87.88 203 MET A N 1
ATOM 1675 C CA . MET A 1 203 ? -5.166 8.137 -15.367 1.00 87.88 203 MET A CA 1
ATOM 1676 C C . MET A 1 203 ? -4.685 6.836 -14.710 1.00 87.88 203 MET A C 1
ATOM 1678 O O . MET A 1 203 ? -5.276 6.422 -13.717 1.00 87.88 203 MET A O 1
ATOM 1682 N N . ASP A 1 204 ? -3.601 6.231 -15.193 1.00 87.88 204 ASP A N 1
ATOM 1683 C CA . ASP A 1 204 ? -3.030 5.006 -14.623 1.00 87.88 204 ASP A CA 1
ATOM 1684 C C . ASP A 1 204 ? -2.550 5.238 -13.185 1.00 87.88 204 ASP A C 1
ATOM 1686 O O . ASP A 1 204 ? -2.797 4.426 -12.293 1.00 87.88 204 ASP A O 1
ATOM 1690 N N . LEU A 1 205 ? -1.977 6.418 -12.919 1.00 87.69 205 LEU A N 1
ATOM 1691 C CA . LEU A 1 205 ? -1.596 6.830 -11.569 1.00 87.69 205 LEU A CA 1
ATOM 1692 C C . LEU A 1 205 ? -2.816 6.885 -10.645 1.00 87.69 205 LEU A C 1
ATOM 1694 O O . LEU A 1 205 ? -2.767 6.376 -9.523 1.00 87.69 205 LEU A O 1
ATOM 1698 N N . LYS A 1 206 ? -3.925 7.476 -11.111 1.00 90.50 206 LYS A N 1
ATOM 1699 C CA . LYS A 1 206 ? -5.186 7.529 -10.353 1.00 90.50 206 LYS A CA 1
ATOM 1700 C C . LYS A 1 206 ? -5.749 6.128 -10.107 1.00 90.50 206 LYS A C 1
ATOM 1702 O O . LYS A 1 206 ? -6.228 5.843 -9.009 1.00 90.50 206 LYS A O 1
ATOM 1707 N N . GLN A 1 207 ? -5.669 5.240 -11.099 1.00 91.62 207 GLN A N 1
ATOM 1708 C CA . GLN A 1 207 ? -6.138 3.859 -10.969 1.00 91.62 207 GLN A CA 1
ATOM 1709 C C . GLN A 1 207 ? -5.396 3.105 -9.865 1.00 91.62 207 GLN A C 1
ATOM 1711 O O . GLN A 1 207 ? -6.031 2.339 -9.140 1.00 91.62 207 GLN A O 1
ATOM 1716 N N . THR A 1 208 ? -4.106 3.374 -9.649 1.00 91.38 208 THR A N 1
ATOM 1717 C CA . THR A 1 208 ? -3.354 2.783 -8.532 1.00 91.38 208 THR A CA 1
ATOM 1718 C C . THR A 1 208 ? -3.961 3.130 -7.170 1.00 91.38 208 THR A C 1
ATOM 1720 O O . THR A 1 208 ? -4.097 2.240 -6.329 1.00 91.38 208 THR A O 1
ATOM 1723 N N . PHE A 1 209 ? -4.407 4.375 -6.951 1.00 91.75 209 PHE A N 1
ATOM 1724 C CA . PHE A 1 209 ? -5.084 4.758 -5.701 1.00 91.75 209 PHE A CA 1
ATOM 1725 C C . PHE A 1 209 ? -6.349 3.926 -5.470 1.00 91.75 209 PHE A C 1
ATOM 1727 O O . PHE A 1 209 ? -6.533 3.350 -4.396 1.00 91.75 209 PHE A O 1
ATOM 1734 N N . LEU A 1 210 ? -7.205 3.825 -6.490 1.00 93.62 210 LEU A N 1
ATOM 1735 C CA . LEU A 1 210 ? -8.446 3.054 -6.405 1.00 93.62 210 LEU A CA 1
ATOM 1736 C C . LEU A 1 210 ? -8.182 1.560 -6.205 1.00 93.62 210 LEU A C 1
ATOM 1738 O O . LEU A 1 210 ? -8.873 0.902 -5.429 1.00 93.62 210 LEU A O 1
ATOM 1742 N N . MET A 1 211 ? -7.195 1.018 -6.915 1.00 93.94 211 MET A N 1
ATOM 1743 C CA . MET A 1 211 ? -6.819 -0.390 -6.867 1.00 93.94 211 MET A CA 1
ATOM 1744 C C . MET A 1 211 ? -6.332 -0.794 -5.471 1.00 93.94 211 MET A C 1
ATOM 1746 O O . MET A 1 211 ? -6.787 -1.809 -4.933 1.00 93.94 211 MET A O 1
ATOM 1750 N N . VAL A 1 212 ? -5.486 0.030 -4.848 1.00 91.38 212 VAL A N 1
ATOM 1751 C CA . VAL A 1 212 ? -5.032 -0.190 -3.472 1.00 91.38 212 VAL A CA 1
ATOM 1752 C C . VAL A 1 212 ? -6.200 -0.059 -2.491 1.00 91.38 212 VAL A C 1
ATOM 1754 O O . VAL A 1 212 ? -6.409 -0.965 -1.685 1.00 91.38 212 VAL A O 1
ATOM 1757 N N . ALA A 1 213 ? -7.020 0.993 -2.597 1.00 92.00 213 ALA A N 1
ATOM 1758 C CA . ALA A 1 213 ? -8.181 1.186 -1.722 1.00 92.00 213 ALA A CA 1
ATOM 1759 C C . ALA A 1 213 ? -9.153 -0.002 -1.763 1.00 92.00 213 ALA A C 1
ATOM 1761 O O . ALA A 1 213 ? -9.551 -0.513 -0.718 1.00 92.00 213 ALA A O 1
ATOM 1762 N N . LYS A 1 214 ? -9.470 -0.510 -2.962 1.00 92.56 214 LYS A N 1
ATOM 1763 C CA . LYS A 1 214 ? -10.316 -1.700 -3.146 1.00 92.56 214 LYS A CA 1
ATOM 1764 C C . LYS A 1 214 ? -9.744 -2.934 -2.455 1.00 92.56 214 LYS A C 1
ATOM 1766 O O . LYS A 1 214 ? -10.505 -3.695 -1.867 1.00 92.56 214 LYS A O 1
ATOM 1771 N N . ALA A 1 215 ? -8.427 -3.137 -2.506 1.00 91.44 215 ALA A N 1
ATOM 1772 C CA . ALA A 1 215 ? -7.789 -4.280 -1.856 1.00 91.44 215 ALA A CA 1
ATOM 1773 C C . ALA A 1 215 ? -7.931 -4.224 -0.325 1.00 91.44 215 ALA A C 1
ATOM 1775 O O . ALA A 1 215 ? -8.243 -5.237 0.303 1.00 91.44 215 ALA A O 1
ATOM 1776 N N . PHE A 1 216 ? -7.752 -3.044 0.274 1.00 88.19 216 PHE A N 1
ATOM 1777 C CA . PHE A 1 216 ? -7.940 -2.860 1.716 1.00 88.19 216 PHE A CA 1
ATOM 1778 C C . PHE A 1 216 ? -9.409 -2.932 2.127 1.00 88.19 216 PHE A C 1
ATOM 1780 O O . PHE A 1 216 ? -9.730 -3.581 3.120 1.00 88.19 216 PHE A O 1
ATOM 1787 N N . TYR A 1 217 ? -10.300 -2.339 1.336 1.00 89.69 217 TYR A N 1
ATOM 1788 C CA . TYR A 1 217 ? -11.738 -2.420 1.556 1.00 89.69 217 TYR A CA 1
ATOM 1789 C C . TYR A 1 217 ? -12.228 -3.873 1.531 1.00 89.69 217 TYR A C 1
ATOM 1791 O O . TYR A 1 217 ? -12.907 -4.317 2.451 1.00 89.69 217 TYR A O 1
ATOM 1799 N N . TYR A 1 218 ? -11.806 -4.647 0.526 1.00 90.12 218 TYR A N 1
ATOM 1800 C CA . TYR A 1 218 ? -12.106 -6.075 0.421 1.00 90.12 218 TYR A CA 1
ATOM 1801 C C . TYR A 1 218 ? -11.648 -6.847 1.663 1.00 90.12 218 TYR A C 1
ATOM 1803 O O . TYR A 1 218 ? -12.415 -7.623 2.230 1.00 90.12 218 TYR A O 1
ATOM 1811 N N . ARG A 1 219 ? -10.412 -6.601 2.117 1.00 86.25 219 ARG A N 1
ATOM 1812 C CA . ARG A 1 219 ? -9.850 -7.250 3.308 1.00 86.25 219 ARG A CA 1
ATOM 1813 C C . ARG A 1 219 ? -10.637 -6.934 4.582 1.00 86.25 219 ARG A C 1
ATOM 1815 O O . ARG A 1 219 ? -10.753 -7.803 5.432 1.00 86.25 219 ARG A O 1
ATOM 1822 N N . ALA A 1 220 ? -11.124 -5.707 4.738 1.00 84.56 220 ALA A N 1
ATOM 1823 C CA . ALA A 1 220 ? -11.893 -5.323 5.920 1.00 84.56 220 ALA A CA 1
ATOM 1824 C C . ALA A 1 220 ? -13.347 -5.812 5.869 1.00 84.56 220 ALA A C 1
ATOM 1826 O O . ALA A 1 220 ? -13.982 -5.952 6.912 1.00 84.56 220 ALA A O 1
ATOM 1827 N N . TYR A 1 221 ? -13.882 -6.022 4.665 1.00 84.00 221 TYR A N 1
ATOM 1828 C CA . TYR A 1 221 ? -15.268 -6.424 4.464 1.00 84.00 221 TYR A CA 1
ATOM 1829 C C . TYR A 1 221 ? -15.494 -7.924 4.661 1.00 84.00 221 TYR A C 1
ATOM 1831 O O . TYR A 1 221 ? -16.501 -8.329 5.236 1.00 84.00 221 TYR A O 1
ATOM 1839 N N . PHE A 1 222 ? -14.567 -8.753 4.179 1.00 84.25 222 PHE A N 1
ATOM 1840 C CA . PHE A 1 222 ? -14.684 -10.206 4.259 1.00 84.25 222 PHE A CA 1
ATOM 1841 C C . PHE A 1 222 ? -13.970 -10.776 5.488 1.00 84.25 222 PHE A C 1
ATOM 1843 O O . PHE A 1 222 ? -12.927 -10.279 5.907 1.00 84.25 222 PHE A O 1
ATOM 1850 N N . THR A 1 223 ? -14.515 -11.860 6.049 1.00 85.00 223 THR A N 1
ATOM 1851 C CA . THR A 1 223 ? -13.860 -12.594 7.144 1.00 85.00 223 THR A CA 1
ATOM 1852 C C . THR A 1 223 ? -12.618 -13.334 6.644 1.00 85.00 223 THR A C 1
ATOM 1854 O O . THR A 1 223 ? -12.496 -13.613 5.448 1.00 85.00 223 THR A O 1
ATOM 1857 N N . MET A 1 224 ? -11.713 -13.707 7.555 1.00 84.81 224 MET A N 1
ATOM 1858 C CA . MET A 1 224 ? -10.507 -14.464 7.196 1.00 84.81 224 MET A CA 1
ATOM 1859 C C . MET A 1 224 ? -10.845 -15.802 6.530 1.00 84.81 224 MET A C 1
ATOM 1861 O O . MET A 1 224 ? -10.231 -16.137 5.527 1.00 84.81 224 MET A O 1
ATOM 1865 N N . GLU A 1 225 ? -11.877 -16.512 6.994 1.00 88.06 225 GLU A N 1
ATOM 1866 C CA . GLU A 1 225 ? -12.318 -17.780 6.396 1.00 88.06 225 GLU A CA 1
ATOM 1867 C C . GLU A 1 225 ? -12.784 -17.583 4.949 1.00 88.06 225 GLU A C 1
ATOM 1869 O O . GLU A 1 225 ? -12.486 -18.384 4.063 1.00 88.06 225 GLU A O 1
ATOM 1874 N N . THR A 1 226 ? -13.502 -16.485 4.698 1.00 89.88 226 THR A N 1
ATOM 1875 C CA . THR A 1 226 ? -13.978 -16.134 3.357 1.00 89.88 226 THR A CA 1
ATOM 1876 C C . THR A 1 226 ? -12.810 -15.752 2.448 1.00 89.88 226 THR A C 1
ATOM 1878 O O . THR A 1 226 ? -12.760 -16.163 1.289 1.00 89.88 226 THR A O 1
ATOM 1881 N N . ILE A 1 227 ? -11.849 -14.987 2.971 1.00 89.81 227 ILE A N 1
ATOM 1882 C CA . ILE A 1 227 ? -10.630 -14.615 2.248 1.00 89.81 227 ILE A CA 1
ATOM 1883 C C . ILE A 1 227 ? -9.804 -15.861 1.910 1.00 89.81 227 ILE A C 1
ATOM 1885 O O . ILE A 1 227 ? -9.384 -15.994 0.764 1.00 89.81 227 ILE A O 1
ATOM 1889 N N . ASP A 1 228 ? -9.615 -16.791 2.846 1.00 92.69 228 ASP A N 1
ATOM 1890 C CA . ASP A 1 228 ? -8.862 -18.032 2.629 1.00 92.69 228 ASP A CA 1
ATOM 1891 C C . ASP A 1 228 ? -9.521 -18.910 1.560 1.00 92.69 228 ASP A C 1
ATOM 1893 O O . ASP A 1 228 ? -8.847 -19.419 0.659 1.00 92.69 228 ASP A O 1
ATOM 1897 N N . PHE A 1 229 ? -10.853 -19.019 1.591 1.00 94.56 229 PHE A N 1
ATOM 1898 C CA . PHE A 1 229 ? -11.610 -19.682 0.533 1.00 94.56 229 PHE A CA 1
ATOM 1899 C C . PHE A 1 229 ? -11.383 -19.016 -0.833 1.00 94.56 229 PHE A C 1
ATOM 1901 O O . PHE A 1 229 ? -11.078 -19.697 -1.816 1.00 94.56 229 PHE A O 1
ATOM 1908 N N . HIS A 1 230 ? -11.472 -17.684 -0.908 1.00 94.38 230 HIS A N 1
ATOM 1909 C CA . HIS A 1 230 ? -11.223 -16.950 -2.148 1.00 94.38 230 HIS A CA 1
ATOM 1910 C C . HIS A 1 230 ? -9.773 -17.090 -2.636 1.00 94.38 230 HIS A C 1
ATOM 1912 O O . HIS A 1 230 ? -9.556 -17.241 -3.837 1.00 94.38 230 HIS A O 1
ATOM 1918 N N . ILE A 1 231 ? -8.783 -17.101 -1.738 1.00 92.94 231 ILE A N 1
ATOM 1919 C CA . ILE A 1 231 ? -7.377 -17.367 -2.071 1.00 92.94 231 ILE A CA 1
ATOM 1920 C C . ILE A 1 231 ? -7.238 -18.759 -2.687 1.00 92.94 231 ILE A C 1
ATOM 1922 O O . ILE A 1 231 ? -6.609 -18.888 -3.739 1.00 92.94 231 ILE A O 1
ATOM 1926 N N . SER A 1 232 ? -7.853 -19.776 -2.070 1.00 94.56 232 SER A N 1
ATOM 1927 C CA . SER A 1 232 ? -7.826 -21.148 -2.583 1.00 94.56 232 SER A CA 1
ATOM 1928 C C .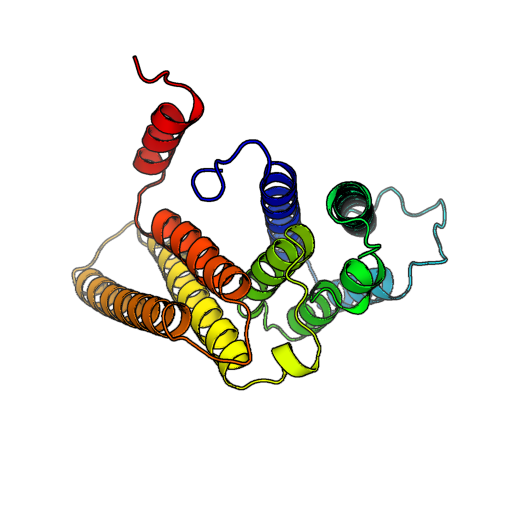 SER A 1 232 ? -8.346 -21.214 -4.018 1.00 94.56 232 SER A C 1
ATOM 1930 O O . SER A 1 232 ? -7.683 -21.756 -4.901 1.00 94.56 232 SER A O 1
ATOM 1932 N N . LYS A 1 233 ? -9.507 -20.595 -4.255 1.00 93.81 233 LYS A N 1
ATOM 1933 C CA . LYS A 1 233 ? -10.170 -20.577 -5.561 1.00 93.81 233 LYS A CA 1
ATOM 1934 C C . LYS A 1 233 ? -9.364 -19.827 -6.618 1.00 93.81 233 LYS A C 1
ATOM 1936 O O . LYS A 1 233 ? -9.200 -20.321 -7.723 1.00 93.81 233 LYS A O 1
ATOM 1941 N N . VAL A 1 234 ? -8.873 -18.633 -6.292 1.00 91.56 234 VAL A N 1
ATOM 1942 C CA . VAL A 1 234 ? -8.256 -17.731 -7.278 1.00 91.56 234 VAL A CA 1
ATOM 1943 C C . VAL A 1 234 ? -6.825 -18.138 -7.626 1.00 91.56 234 VAL A C 1
ATOM 1945 O O . VAL A 1 234 ? -6.402 -17.928 -8.760 1.00 91.56 234 VAL A O 1
ATOM 1948 N N . LEU A 1 235 ? -6.058 -18.674 -6.672 1.00 91.12 235 LEU A N 1
ATOM 1949 C CA . LEU A 1 235 ? -4.633 -18.955 -6.886 1.00 91.12 235 LEU A CA 1
ATOM 1950 C C . LEU A 1 235 ? -4.319 -20.419 -7.198 1.00 91.12 235 LEU A C 1
ATOM 1952 O O . LEU A 1 235 ? -3.279 -20.679 -7.801 1.00 91.12 235 LEU A O 1
ATOM 1956 N N . PHE A 1 236 ? -5.161 -21.363 -6.771 1.00 93.62 236 PHE A N 1
ATOM 1957 C CA . P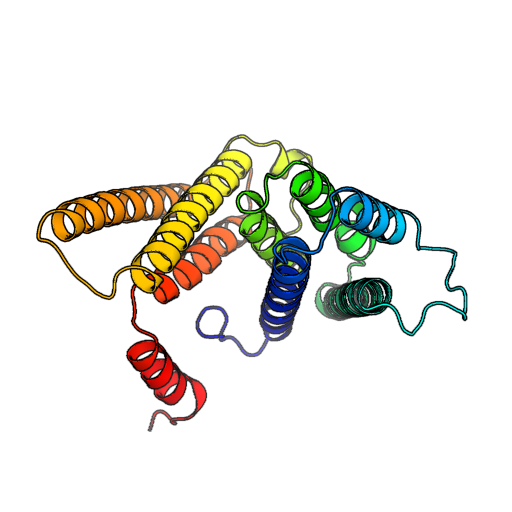HE A 1 236 ? -4.798 -22.784 -6.784 1.00 93.62 236 PHE A CA 1
ATOM 1958 C C . PHE A 1 236 ? -5.780 -23.681 -7.536 1.00 93.62 236 PHE A C 1
ATOM 1960 O O . PHE A 1 236 ? -5.421 -24.809 -7.872 1.00 93.62 236 PHE A O 1
ATOM 1967 N N . GLU A 1 237 ? -6.986 -23.205 -7.840 1.00 94.12 237 GLU A N 1
ATOM 1968 C CA . GLU A 1 237 ? -7.945 -23.959 -8.642 1.00 94.12 237 GLU A CA 1
ATOM 1969 C C . GLU A 1 237 ? -7.903 -23.516 -10.105 1.00 94.12 237 GLU A C 1
ATOM 1971 O O . GLU A 1 237 ? -7.940 -22.328 -10.423 1.00 94.12 237 GLU A O 1
ATOM 1976 N N . GLN A 1 238 ? -7.818 -24.487 -11.013 1.00 90.31 238 GLN A N 1
ATOM 1977 C CA . GLN A 1 238 ? -7.868 -24.220 -12.446 1.00 90.31 238 GLN A CA 1
ATOM 1978 C C . GLN A 1 238 ? -9.310 -23.979 -12.890 1.00 90.31 238 GLN A C 1
ATOM 1980 O O . GLN A 1 238 ? -10.222 -24.712 -12.506 1.00 90.31 238 GLN A O 1
ATOM 1985 N N . VAL A 1 239 ? -9.502 -22.974 -13.744 1.00 88.00 239 VAL A N 1
ATOM 1986 C CA . VAL A 1 239 ? -10.754 -22.799 -14.483 1.00 88.00 239 VAL A CA 1
ATOM 1987 C C . VAL A 1 239 ? -10.742 -23.809 -15.628 1.00 88.00 239 VAL A C 1
ATOM 1989 O O . VAL A 1 239 ? -9.850 -23.752 -16.476 1.00 88.00 239 VAL A O 1
ATOM 1992 N N . VAL A 1 240 ? -11.680 -24.755 -15.599 1.00 74.75 240 VAL A N 1
ATOM 1993 C CA . VAL A 1 240 ? -11.864 -25.788 -16.633 1.00 74.75 240 VAL A CA 1
ATOM 1994 C C . VAL A 1 240 ? -12.737 -25.255 -17.760 1.00 74.75 240 VAL A C 1
ATOM 1996 O O . VAL A 1 240 ? -13.747 -24.588 -17.439 1.00 74.75 240 VAL A O 1
#

Secondary structure (DSSP, 8-state):
-TTS--GGGHHHHHHHHHHHHHHHHHHHHHHSTT--HHHHHHHHHHHHHTTS---TT-TT-HHHHHHHHHHHHHHHHHHHHHHHHSS--HHHHHTSSTHHHHHHHHHTT--STTHHHHHHHHHHHHTT----HHHHHSHHHHHHHHHHHHHHHHHHHHHHHHHH-SS--HHHHHHHHHHHHHHHHHHHHHHHHHHS--SSS-HHHHHHHHHHHHHHHHHHHS-HHHHHHHHHHHHHSPP-